Protein AF-A0A535JPN0-F1 (afdb_monomer)

Sequence (232 aa):
MEAAHLVPLGLGMGADHVVVRASLDNVRRWLPWPIDAPALLDRVFNRGPATSEASVLLEMALAREAIAHALRDVADAGLDVAAMRSAPAILITGRVASLPKAGQSLLVLVDGLEPSAVSTVFREPDEGRAERIGMVVSVTPRRPAKIRIVRASGRSVAPVAPGSFGLIAIGDDVEVAVNGAGIRGHGRSGALGLLIDARGRPLAPPERDGERIPTVARWHAALQAAADRSAT

Foldseek 3Di:
DPDPPDDPLPLPDQLVVLCVVQPPLQLVLLALDDDDSVRLVVCSVPPDPQPDLRSLSSVLSSLLSSLQVSLVSCVVVVHDLLCQLAEQEEEAEDPLLQRPDLLSSVLSCCLRSVRDAWHFYWGDYPPGHIFTAFIEHEFADPAWWKKWKQFPVGIDIDIDGQQDKAFDDDQGWIWIDIPPGGHTDIDGGGGRGYIYHRNDPPRDADSDSVRSSVSSVVSCVRSVNGDDPPPD

Secondary structure (DSSP, 8-state):
--------------HHHHHHHH-HHHHHTT-SS---HHHHHHHHHT---S-SHHHHHHHHHHHHHHHHHHHHHHHHTT--HHHHHT-SEEEE-HHHHTSSSHHHHHHHHHHHT---SEEEEEE--SSS--EEEEEEEE---SS-EEEEEEETTEEEEEEE-TT-EEEE---SEEEEEETTTTEEEEEE--SS-EEEE-S-SS----SSHHHHHHHHHHHHHHTT-S--TT--

Nearest PDB structures (foldseek):
  8qnq-assembly1_B  TM=5.315E-01  e=7.648E+00  Pseudomonas aeruginosa PAO1
  8qnl-assembly1_D  TM=4.139E-01  e=5.082E+00  Pseudomonas aeruginosa PAO1
  3i0z-assembly1_B  TM=3.750E-01  e=8.108E+00  Streptococcus pneumoniae TIGR4
  7zrd-assembly1_B  TM=1.782E-01  e=6.419E+00  Escherichia coli

Structure (mmCIF, N/CA/C/O backbone):
data_AF-A0A535JPN0-F1
#
_entry.id   AF-A0A535JPN0-F1
#
loop_
_atom_site.group_PDB
_a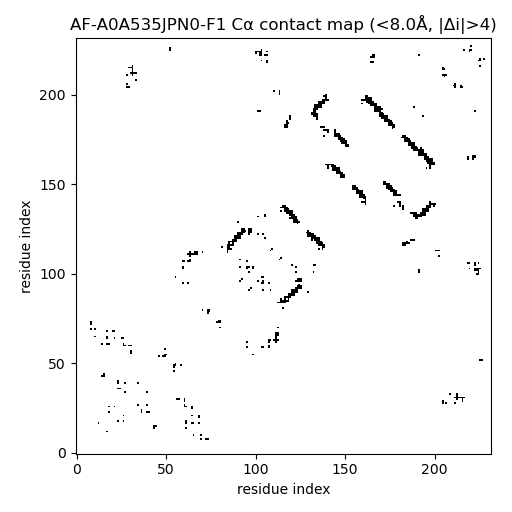tom_site.id
_atom_site.type_symbol
_atom_site.label_atom_id
_atom_site.label_alt_id
_atom_site.label_comp_id
_atom_site.label_asym_id
_atom_site.label_entity_id
_atom_site.label_seq_id
_atom_site.pdbx_PDB_ins_code
_atom_site.Cartn_x
_atom_site.Cartn_y
_atom_site.Cartn_z
_atom_site.occupancy
_atom_site.B_iso_or_equiv
_atom_site.auth_seq_id
_atom_site.auth_comp_id
_atom_site.auth_asym_id
_atom_site.auth_atom_id
_atom_site.pdbx_PDB_model_num
ATOM 1 N N . MET A 1 1 ? 9.773 -15.135 22.718 1.00 34.34 1 MET A N 1
ATOM 2 C CA . MET A 1 1 ? 10.413 -15.014 21.394 1.00 34.34 1 MET A CA 1
ATOM 3 C C . MET A 1 1 ? 9.644 -15.915 20.462 1.00 34.34 1 MET A C 1
ATOM 5 O O . MET A 1 1 ? 9.844 -17.120 20.493 1.00 34.34 1 MET A O 1
ATOM 9 N N . GLU A 1 2 ? 8.681 -15.351 19.749 1.00 34.56 2 GLU A N 1
ATOM 10 C CA . GLU A 1 2 ? 7.990 -16.068 18.682 1.00 34.56 2 GLU A CA 1
ATOM 11 C C . GLU A 1 2 ? 8.969 -16.128 17.507 1.00 34.56 2 GLU A C 1
ATOM 13 O O . GLU A 1 2 ? 9.565 -15.109 17.149 1.00 34.56 2 GLU A O 1
ATOM 18 N N . ALA A 1 3 ? 9.263 -17.334 17.025 1.00 34.41 3 ALA A N 1
ATOM 19 C CA . ALA A 1 3 ? 10.260 -17.542 15.990 1.00 34.41 3 ALA A CA 1
ATOM 20 C C . ALA A 1 3 ? 9.856 -16.751 14.740 1.00 34.41 3 ALA A C 1
ATOM 22 O O . ALA A 1 3 ? 8.762 -16.935 14.211 1.00 34.41 3 ALA A O 1
ATOM 23 N N . ALA A 1 4 ? 10.734 -15.868 14.260 1.00 42.56 4 ALA A N 1
ATOM 24 C CA . ALA A 1 4 ? 10.579 -15.316 12.925 1.00 42.56 4 ALA A CA 1
ATOM 25 C C . ALA A 1 4 ? 10.689 -16.495 11.950 1.00 42.56 4 ALA A C 1
ATOM 27 O O . ALA A 1 4 ? 11.769 -17.061 11.778 1.00 42.56 4 ALA A O 1
ATOM 28 N N . HIS A 1 5 ? 9.568 -16.914 11.363 1.00 38.97 5 HIS A N 1
ATOM 29 C CA . HIS A 1 5 ? 9.576 -17.877 10.271 1.00 38.97 5 HIS A CA 1
ATOM 30 C C . HIS A 1 5 ? 10.278 -17.227 9.074 1.00 38.97 5 HIS A C 1
ATOM 32 O O . HIS A 1 5 ? 9.671 -16.505 8.287 1.00 38.97 5 HIS A O 1
ATOM 38 N N . LEU A 1 6 ? 11.588 -17.445 8.973 1.00 47.34 6 LEU A N 1
ATOM 39 C CA . LEU A 1 6 ? 12.403 -17.022 7.844 1.00 47.34 6 LEU A CA 1
ATOM 40 C C . LEU A 1 6 ? 12.261 -18.074 6.746 1.00 47.34 6 LEU A C 1
ATOM 42 O O . LEU A 1 6 ? 12.986 -19.066 6.731 1.00 47.34 6 LEU A O 1
ATOM 46 N N . VAL A 1 7 ? 11.311 -17.871 5.835 1.00 51.12 7 VAL A N 1
ATOM 47 C CA . VAL A 1 7 ? 11.297 -18.596 4.561 1.00 51.12 7 VAL A CA 1
ATOM 48 C C . VAL A 1 7 ? 12.042 -17.729 3.542 1.00 51.12 7 VAL A C 1
ATOM 50 O O . VAL A 1 7 ? 11.532 -16.672 3.172 1.00 51.12 7 VAL A O 1
ATOM 53 N N . PRO A 1 8 ? 13.261 -18.096 3.109 1.00 47.25 8 PRO A N 1
ATOM 54 C CA . PRO A 1 8 ? 13.969 -17.351 2.076 1.00 47.25 8 PRO A CA 1
ATOM 55 C C . PRO A 1 8 ? 13.289 -17.573 0.718 1.00 47.25 8 PRO A C 1
ATOM 57 O O . PRO A 1 8 ? 13.328 -18.665 0.164 1.00 47.25 8 PRO A O 1
ATOM 60 N N . LEU A 1 9 ? 12.670 -16.520 0.179 1.00 54.41 9 LEU A N 1
ATOM 61 C CA . LEU A 1 9 ? 11.883 -16.560 -1.065 1.00 54.41 9 LEU A CA 1
ATOM 62 C C . LEU A 1 9 ? 12.672 -16.153 -2.322 1.00 54.41 9 LEU A C 1
ATOM 64 O O . LEU A 1 9 ? 12.083 -15.919 -3.370 1.00 54.41 9 LEU A O 1
ATOM 68 N N . GLY A 1 10 ? 14.002 -16.021 -2.231 1.00 47.00 10 GLY A N 1
ATOM 69 C CA . GLY A 1 10 ? 14.833 -15.645 -3.384 1.00 47.00 10 GLY A CA 1
ATOM 70 C C . GLY A 1 10 ? 14.608 -14.209 -3.884 1.00 47.00 10 GLY A C 1
ATOM 71 O O . GLY A 1 10 ? 14.683 -13.942 -5.081 1.00 47.00 10 GLY A O 1
ATOM 72 N N . LEU A 1 11 ? 14.341 -13.261 -2.980 1.00 51.53 11 LEU A N 1
ATOM 73 C CA . LEU A 1 11 ? 14.114 -11.850 -3.317 1.00 51.53 11 LEU A CA 1
ATOM 74 C C . LEU A 1 11 ? 15.437 -11.085 -3.427 1.00 51.53 11 LEU A C 1
ATOM 76 O O . LEU A 1 11 ? 15.788 -10.277 -2.575 1.00 51.53 11 LEU A O 1
ATOM 80 N N . GLY A 1 12 ? 16.183 -11.383 -4.490 1.00 49.50 12 GLY A N 1
ATOM 81 C CA . GLY A 1 12 ? 17.419 -10.688 -4.878 1.00 49.50 12 GLY A CA 1
ATOM 82 C C . GLY A 1 12 ? 17.543 -10.477 -6.390 1.00 49.50 12 GLY A C 1
ATOM 83 O O . GLY A 1 12 ? 18.626 -10.200 -6.895 1.00 49.50 12 GLY A O 1
ATOM 84 N N . MET A 1 13 ? 16.445 -10.659 -7.125 1.00 52.56 13 MET A N 1
ATOM 85 C CA . MET A 1 13 ? 16.431 -10.587 -8.583 1.00 52.56 13 MET A CA 1
ATOM 86 C C . MET A 1 13 ? 16.561 -9.133 -9.064 1.00 52.56 13 MET A C 1
ATOM 88 O O . MET A 1 13 ? 15.958 -8.225 -8.491 1.00 52.56 13 MET A O 1
ATOM 92 N N . GLY A 1 14 ? 17.329 -8.913 -10.136 1.00 56.78 14 GLY A N 1
ATOM 93 C CA . GLY A 1 14 ? 17.404 -7.614 -10.808 1.00 56.78 14 GLY A CA 1
ATOM 94 C C . GLY A 1 14 ? 16.032 -7.169 -11.333 1.00 56.78 14 GLY A C 1
ATOM 95 O O . GLY A 1 14 ? 15.151 -7.989 -11.588 1.00 56.78 14 GLY A O 1
ATOM 96 N N . ALA A 1 15 ? 15.806 -5.861 -11.486 1.00 60.25 15 ALA A N 1
ATOM 97 C CA . ALA A 1 15 ? 14.503 -5.356 -11.932 1.00 60.25 15 ALA A CA 1
ATOM 98 C C . ALA A 1 15 ? 14.130 -5.787 -13.364 1.00 60.25 15 ALA A C 1
ATOM 100 O O . ALA A 1 15 ? 12.956 -5.824 -13.713 1.00 60.25 15 ALA A O 1
ATOM 101 N N . ASP A 1 16 ? 15.116 -6.171 -14.169 1.00 57.78 16 ASP A N 1
ATOM 102 C CA . ASP A 1 16 ? 14.964 -6.860 -15.450 1.00 57.78 16 ASP A CA 1
ATOM 103 C C . ASP A 1 16 ? 14.207 -8.188 -15.290 1.00 57.78 16 ASP A C 1
ATOM 105 O O . ASP A 1 16 ? 13.241 -8.435 -16.007 1.00 57.78 16 ASP A O 1
ATOM 109 N N . HIS A 1 17 ? 14.535 -8.989 -14.277 1.00 63.97 17 HIS A N 1
ATOM 110 C CA . HIS A 1 17 ? 13.801 -10.215 -13.967 1.00 63.97 17 HIS A CA 1
ATOM 111 C C . HIS A 1 17 ? 12.386 -9.938 -13.445 1.00 63.97 17 HIS A C 1
ATOM 113 O O . HIS A 1 17 ? 11.470 -10.712 -13.723 1.00 63.97 17 HIS A O 1
ATOM 119 N N . VAL A 1 18 ? 12.186 -8.833 -12.717 1.00 68.00 18 VAL A N 1
ATOM 120 C CA . VAL A 1 18 ? 10.843 -8.398 -12.298 1.00 68.00 18 VAL A CA 1
ATOM 121 C C . VAL A 1 18 ? 9.998 -8.058 -13.521 1.00 68.00 18 VAL A C 1
ATOM 123 O O . VAL A 1 18 ? 8.877 -8.540 -13.623 1.00 68.00 18 VAL A O 1
ATOM 126 N N . VAL A 1 19 ? 10.531 -7.297 -14.481 1.00 62.12 19 VAL A N 1
ATOM 127 C CA . VAL A 1 19 ? 9.811 -6.944 -15.716 1.00 62.12 19 VAL A CA 1
ATOM 128 C C . VAL A 1 19 ? 9.534 -8.166 -16.589 1.00 62.12 19 VAL A C 1
ATOM 130 O O . VAL A 1 19 ? 8.416 -8.308 -17.083 1.00 62.12 19 VAL A O 1
ATOM 133 N N . VAL A 1 20 ? 10.505 -9.072 -16.742 1.00 67.81 20 VAL A N 1
ATOM 134 C CA . VAL A 1 20 ? 10.325 -10.331 -17.486 1.00 67.81 20 VAL A CA 1
ATOM 135 C C . VAL A 1 20 ? 9.200 -11.174 -16.881 1.00 67.81 20 VAL A C 1
ATOM 137 O O . VAL A 1 20 ? 8.421 -11.773 -17.617 1.00 67.81 20 VAL A O 1
ATOM 140 N N . ARG A 1 21 ? 9.079 -11.197 -15.549 1.00 65.38 21 ARG A N 1
ATOM 141 C CA . ARG A 1 21 ? 8.030 -11.948 -14.848 1.00 65.38 21 ARG A CA 1
ATOM 142 C C . ARG A 1 21 ? 6.678 -11.222 -14.815 1.00 65.38 21 ARG A C 1
ATOM 144 O O . ARG A 1 21 ? 5.651 -11.888 -14.918 1.00 65.38 21 ARG A O 1
ATOM 151 N N . ALA A 1 22 ? 6.660 -9.896 -14.671 1.00 67.56 22 ALA A N 1
ATOM 152 C CA . ALA A 1 22 ? 5.443 -9.107 -14.458 1.00 67.56 22 ALA A CA 1
ATOM 153 C C . ALA A 1 22 ? 4.758 -8.670 -15.749 1.00 67.56 22 ALA A C 1
ATOM 155 O O . ALA A 1 22 ? 3.548 -8.494 -15.738 1.00 67.56 22 ALA A O 1
ATOM 156 N N . SER A 1 23 ? 5.489 -8.541 -16.857 1.00 82.75 23 SER A N 1
ATOM 157 C CA . SER A 1 23 ? 5.132 -7.701 -18.009 1.00 82.75 23 SER A CA 1
ATOM 158 C C . SER A 1 23 ? 5.278 -6.199 -17.729 1.00 82.75 23 SER A C 1
ATOM 160 O O . SER A 1 23 ? 5.105 -5.713 -16.607 1.00 82.75 23 SER A O 1
ATOM 162 N N . LEU A 1 24 ? 5.585 -5.438 -18.784 1.00 87.44 24 LEU A N 1
ATOM 163 C CA . LEU A 1 24 ? 5.726 -3.981 -18.712 1.00 87.44 24 LEU A CA 1
ATOM 164 C C . LEU A 1 24 ? 4.429 -3.285 -18.277 1.00 87.44 24 LEU A C 1
ATOM 166 O O . LEU A 1 24 ? 4.496 -2.284 -17.567 1.00 87.44 24 LEU A O 1
ATOM 170 N N . ASP A 1 25 ? 3.259 -3.820 -18.632 1.00 90.12 25 ASP A N 1
ATOM 171 C CA . ASP A 1 25 ? 1.973 -3.216 -18.269 1.00 90.12 25 ASP A CA 1
ATOM 172 C C . ASP A 1 25 ? 1.687 -3.292 -16.766 1.00 90.12 25 ASP A C 1
ATOM 174 O O . ASP A 1 25 ? 1.161 -2.338 -16.184 1.00 90.12 25 ASP A O 1
ATOM 178 N N . ASN A 1 26 ? 2.106 -4.375 -16.105 1.00 91.94 26 ASN A N 1
ATOM 179 C CA . ASN A 1 26 ? 1.958 -4.506 -14.656 1.00 91.94 26 ASN A CA 1
ATOM 180 C C . ASN A 1 26 ? 2.883 -3.566 -13.877 1.00 91.94 26 ASN A C 1
ATOM 182 O O . ASN A 1 26 ? 2.542 -3.166 -12.769 1.00 91.94 26 ASN A O 1
ATOM 186 N N . VAL A 1 27 ? 4.006 -3.139 -14.456 1.00 93.75 27 VAL A N 1
ATOM 187 C CA . VAL A 1 27 ? 4.822 -2.060 -13.880 1.00 93.75 27 VAL A CA 1
ATOM 188 C C . VAL A 1 27 ? 4.205 -0.696 -14.203 1.00 93.75 27 VAL A C 1
ATOM 190 O O . VAL A 1 27 ? 4.017 0.133 -13.310 1.00 93.75 27 VAL A O 1
ATOM 193 N N . ARG A 1 28 ? 3.820 -0.473 -15.468 1.00 95.25 28 ARG A N 1
ATOM 194 C CA . ARG A 1 28 ? 3.236 0.781 -15.974 1.00 95.25 28 ARG A CA 1
ATOM 195 C C . ARG A 1 28 ? 2.005 1.220 -15.186 1.00 95.25 28 ARG A C 1
ATOM 197 O O . ARG A 1 28 ? 1.812 2.418 -14.974 1.00 95.25 28 ARG A O 1
ATOM 204 N N . ARG A 1 29 ? 1.181 0.275 -14.718 1.00 95.44 29 ARG A N 1
ATOM 205 C CA . ARG A 1 29 ? -0.065 0.584 -13.996 1.00 95.44 29 ARG A CA 1
ATOM 206 C C . ARG A 1 29 ? 0.140 1.377 -12.700 1.00 95.44 29 ARG A C 1
ATOM 208 O O . ARG A 1 29 ? -0.784 2.052 -12.257 1.00 95.44 29 ARG A O 1
ATOM 215 N N . TRP A 1 30 ? 1.332 1.322 -12.109 1.00 96.69 30 TRP A N 1
ATOM 216 C CA . TRP A 1 30 ? 1.666 2.032 -10.870 1.00 96.69 30 TRP A CA 1
ATOM 217 C C . TRP A 1 30 ? 2.271 3.417 -11.096 1.00 96.69 30 TRP A C 1
ATOM 219 O O . TRP A 1 30 ? 2.574 4.108 -10.125 1.00 96.69 30 TRP A O 1
ATOM 229 N N . LEU A 1 31 ? 2.478 3.833 -12.348 1.00 96.38 31 LEU A N 1
ATOM 230 C CA . LEU A 1 31 ? 3.113 5.109 -12.660 1.00 96.38 31 LEU A CA 1
ATOM 231 C C . LEU A 1 31 ? 2.051 6.213 -12.832 1.00 96.38 31 LEU A C 1
ATOM 233 O O . LEU A 1 31 ? 1.152 6.076 -13.670 1.00 96.38 31 LEU A O 1
ATOM 237 N N . PRO A 1 32 ? 2.134 7.326 -12.075 1.00 96.19 32 PRO A N 1
ATOM 238 C CA . PRO A 1 32 ? 1.189 8.442 -12.154 1.00 96.19 32 PRO A CA 1
ATOM 239 C C . PRO A 1 32 ? 1.502 9.417 -13.307 1.00 96.19 32 PRO A C 1
ATOM 241 O O . PRO A 1 32 ? 1.315 10.624 -13.173 1.00 96.19 32 PRO A O 1
ATOM 244 N N . TRP A 1 33 ? 1.998 8.921 -14.439 1.00 95.62 33 TRP A N 1
ATOM 245 C CA . TRP A 1 33 ? 2.211 9.701 -15.662 1.00 95.62 33 TRP A CA 1
ATOM 246 C C . TRP A 1 33 ? 2.113 8.785 -16.891 1.00 95.62 33 TRP A C 1
ATOM 248 O O . TRP A 1 33 ? 2.276 7.567 -16.759 1.00 95.62 33 TRP A O 1
ATOM 258 N N . PRO A 1 34 ? 1.839 9.333 -18.087 1.00 95.25 34 PRO A N 1
ATOM 259 C CA . PRO A 1 34 ? 1.815 8.534 -19.304 1.00 95.25 34 PRO A CA 1
ATOM 260 C C . PRO A 1 34 ? 3.238 8.132 -19.708 1.00 95.25 34 PRO A C 1
ATOM 262 O O . PRO A 1 34 ? 4.139 8.967 -19.775 1.00 95.25 34 PRO A O 1
ATOM 265 N N . ILE A 1 35 ? 3.437 6.850 -19.992 1.00 95.00 35 ILE A N 1
ATOM 266 C CA . ILE A 1 35 ? 4.689 6.308 -20.522 1.00 95.00 35 ILE A CA 1
ATOM 267 C C . ILE A 1 35 ? 4.360 5.121 -21.423 1.00 95.00 35 ILE A C 1
ATOM 269 O O . ILE A 1 35 ? 3.485 4.320 -21.085 1.00 95.00 35 ILE A O 1
ATOM 273 N N . ASP A 1 36 ? 5.018 5.030 -22.573 1.00 94.19 36 ASP A N 1
ATOM 274 C CA . ASP A 1 36 ? 4.880 3.890 -23.475 1.00 94.19 36 ASP A CA 1
ATOM 275 C C . ASP A 1 36 ? 5.829 2.743 -23.082 1.00 94.19 36 ASP A C 1
ATOM 277 O O . ASP A 1 36 ? 6.706 2.884 -22.224 1.00 94.19 36 ASP A O 1
ATOM 281 N N . ALA A 1 37 ? 5.618 1.569 -23.680 1.00 91.38 37 ALA A N 1
ATOM 282 C CA . ALA A 1 37 ? 6.416 0.387 -23.371 1.00 91.38 37 ALA A CA 1
ATOM 283 C C . ALA A 1 37 ? 7.915 0.564 -23.706 1.00 91.38 37 ALA A C 1
ATOM 285 O O . ALA A 1 37 ? 8.729 0.230 -22.842 1.00 91.38 37 ALA A O 1
ATOM 286 N N . PRO A 1 38 ? 8.317 1.113 -24.875 1.00 93.50 38 PRO A N 1
ATOM 287 C CA . PRO A 1 38 ? 9.730 1.347 -25.179 1.00 93.50 38 PRO A CA 1
ATOM 288 C C . PRO A 1 38 ? 10.427 2.284 -24.187 1.00 93.50 38 PRO A C 1
ATOM 290 O O . PRO A 1 38 ? 11.503 1.951 -23.694 1.00 93.50 38 PRO A O 1
ATOM 293 N N . ALA A 1 39 ? 9.814 3.418 -2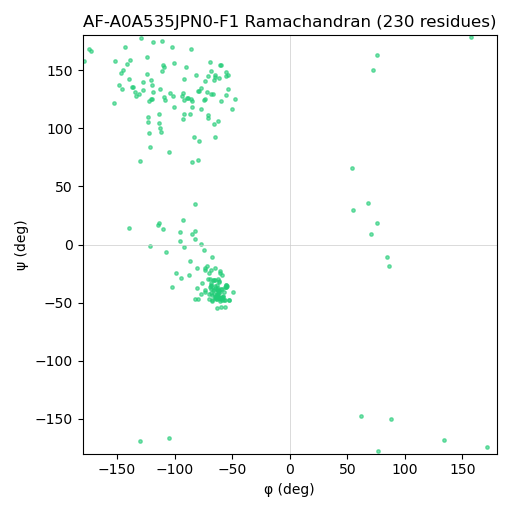3.835 1.00 93.88 39 ALA A N 1
ATOM 294 C CA . ALA A 1 39 ? 10.398 4.366 -22.890 1.00 93.88 39 ALA A CA 1
ATOM 295 C C . ALA A 1 39 ? 10.458 3.796 -21.467 1.00 93.88 39 ALA A C 1
ATOM 297 O O . ALA A 1 39 ? 11.404 4.072 -20.728 1.00 93.88 39 ALA A O 1
ATOM 298 N N . LEU A 1 40 ? 9.466 2.998 -21.059 1.00 94.12 40 LEU A N 1
ATOM 299 C CA . LEU A 1 40 ? 9.513 2.303 -19.774 1.00 94.12 40 LEU A CA 1
ATOM 300 C C . LEU A 1 40 ? 10.657 1.287 -19.740 1.00 94.12 40 LEU A C 1
ATOM 302 O O . LEU A 1 40 ? 11.397 1.236 -18.760 1.00 94.12 40 LEU A O 1
ATOM 306 N N . LEU A 1 41 ? 10.815 0.507 -20.808 1.00 90.50 41 LEU A N 1
ATOM 307 C CA . LEU A 1 41 ? 11.866 -0.495 -20.924 1.00 90.50 41 LEU A CA 1
ATOM 308 C C . LEU A 1 41 ? 13.260 0.146 -20.872 1.00 90.50 41 LEU A C 1
ATOM 310 O O . LEU A 1 41 ? 14.109 -0.305 -20.104 1.00 90.50 41 LEU A O 1
ATOM 314 N N . ASP A 1 42 ? 13.461 1.237 -21.614 1.00 90.94 42 ASP A N 1
ATOM 315 C CA . ASP A 1 42 ? 14.698 2.023 -21.590 1.00 90.94 42 ASP A CA 1
ATOM 316 C C . ASP A 1 42 ? 15.036 2.506 -20.172 1.00 90.94 42 ASP A C 1
ATOM 318 O O . ASP A 1 42 ? 16.137 2.272 -19.673 1.00 90.94 42 ASP A O 1
ATOM 322 N N . ARG A 1 43 ? 14.054 3.074 -19.456 1.00 90.94 43 ARG A N 1
ATOM 323 C CA . ARG A 1 43 ? 14.242 3.508 -18.063 1.00 90.94 43 ARG A CA 1
ATOM 324 C C . ARG A 1 43 ? 14.566 2.364 -17.110 1.00 90.94 43 ARG A C 1
ATOM 326 O O . ARG A 1 43 ? 15.304 2.583 -16.155 1.00 90.94 43 ARG A O 1
ATOM 333 N N . VAL A 1 44 ? 14.008 1.172 -17.320 1.00 88.75 44 VAL A N 1
ATOM 334 C CA . VAL A 1 44 ? 14.302 -0.001 -16.483 1.00 88.75 44 VAL A CA 1
ATOM 335 C C . VAL A 1 44 ? 15.728 -0.497 -16.716 1.00 88.75 44 VAL A C 1
ATOM 337 O O . VAL A 1 44 ? 16.411 -0.825 -15.741 1.00 88.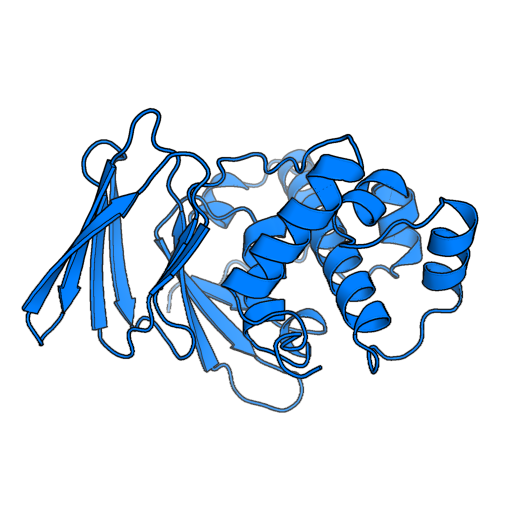75 44 VAL A O 1
ATOM 340 N N . PHE A 1 45 ? 16.186 -0.559 -17.969 1.00 84.06 45 PHE A N 1
ATOM 341 C CA . PHE A 1 45 ? 17.533 -1.034 -18.302 1.00 84.06 45 PHE A CA 1
ATOM 342 C C . PHE A 1 45 ? 18.620 -0.028 -17.933 1.00 84.06 45 PHE A C 1
ATOM 344 O O . PHE A 1 45 ? 19.648 -0.421 -17.389 1.00 84.06 45 PHE A O 1
ATOM 351 N N . ASN A 1 46 ? 18.364 1.261 -18.141 1.00 84.88 46 ASN A N 1
ATOM 352 C CA . ASN A 1 46 ? 19.301 2.342 -17.841 1.00 84.88 46 ASN A CA 1
ATOM 353 C C . ASN A 1 46 ? 19.098 2.933 -16.433 1.00 84.88 46 ASN A C 1
ATOM 355 O O . ASN A 1 46 ? 19.487 4.073 -16.167 1.00 84.88 46 ASN A O 1
ATOM 359 N N . ARG A 1 47 ? 18.466 2.185 -15.516 1.00 85.31 47 ARG A N 1
ATOM 360 C CA . ARG A 1 47 ? 18.175 2.670 -14.160 1.00 85.31 47 ARG A CA 1
ATOM 361 C C . ARG A 1 47 ? 19.460 2.876 -13.352 1.00 85.31 47 ARG A C 1
ATOM 363 O O . ARG A 1 47 ? 20.292 1.979 -13.230 1.00 85.31 47 ARG A O 1
ATOM 370 N N . GLY A 1 48 ? 19.581 4.055 -12.750 1.00 80.75 48 GLY A N 1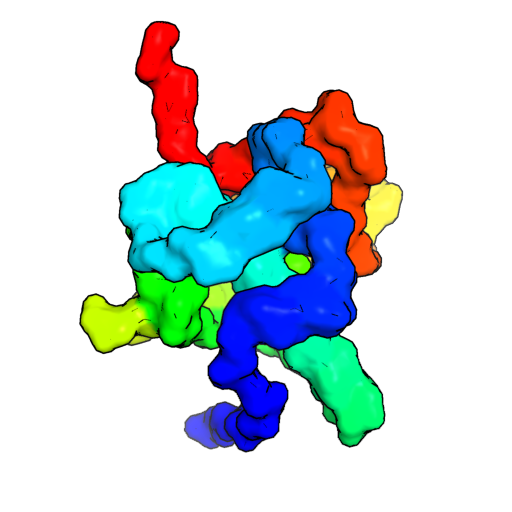
ATOM 371 C CA . GLY A 1 48 ? 20.583 4.372 -11.732 1.00 80.75 48 GLY A CA 1
ATOM 372 C C . GLY A 1 48 ? 19.976 4.413 -10.323 1.00 80.75 48 GLY A C 1
ATOM 373 O O . GLY A 1 48 ? 18.846 3.968 -10.114 1.00 80.75 48 GLY A O 1
ATOM 374 N N . PRO A 1 49 ? 20.700 4.964 -9.334 1.00 80.88 49 PRO A N 1
ATOM 375 C CA . PRO A 1 49 ? 20.148 5.250 -8.013 1.00 80.88 49 PRO A CA 1
ATOM 376 C C . PRO A 1 49 ? 18.891 6.134 -8.080 1.00 80.88 49 PRO A C 1
ATOM 378 O O . PRO A 1 49 ? 18.788 7.037 -8.911 1.00 80.88 49 PRO A O 1
ATOM 381 N N . ALA A 1 50 ? 17.940 5.891 -7.178 1.00 84.06 50 ALA A N 1
ATOM 382 C CA . ALA A 1 50 ? 16.630 6.537 -7.165 1.00 84.06 50 ALA A CA 1
ATOM 383 C C . ALA A 1 50 ? 16.674 7.948 -6.552 1.00 84.06 50 ALA A C 1
ATOM 385 O O . ALA A 1 50 ? 16.231 8.166 -5.426 1.00 84.06 50 ALA A O 1
ATOM 386 N N . THR A 1 51 ? 17.248 8.907 -7.274 1.00 83.56 51 THR A N 1
ATOM 387 C CA . THR A 1 51 ? 17.494 10.273 -6.774 1.00 83.56 51 THR A CA 1
ATOM 388 C C . THR A 1 51 ? 16.439 11.290 -7.208 1.00 83.56 51 THR A C 1
ATOM 390 O O . THR A 1 51 ? 16.232 12.292 -6.530 1.00 83.56 51 THR A O 1
ATOM 393 N N . SER A 1 52 ? 15.739 11.036 -8.316 1.00 91.12 52 SER A N 1
ATOM 394 C CA . SER A 1 52 ? 14.638 11.869 -8.818 1.00 91.12 52 SER A CA 1
ATOM 395 C C . SER A 1 52 ? 13.272 11.283 -8.458 1.00 91.12 52 SER A C 1
ATOM 397 O O . SER A 1 52 ? 13.142 10.064 -8.313 1.00 91.12 52 SER A O 1
ATOM 399 N N . GLU A 1 53 ? 12.225 12.117 -8.407 1.00 91.25 53 GLU A N 1
ATOM 400 C CA . GLU A 1 53 ? 10.847 11.648 -8.177 1.00 91.25 53 GLU A CA 1
ATOM 401 C C . GLU A 1 53 ? 10.463 10.534 -9.165 1.00 91.25 53 GLU A C 1
ATOM 403 O O . GLU A 1 53 ? 10.021 9.468 -8.747 1.00 91.25 53 GLU A O 1
ATOM 408 N N . ALA A 1 54 ? 10.718 10.718 -10.464 1.00 91.88 54 ALA A N 1
ATOM 409 C CA . ALA A 1 54 ? 10.400 9.711 -11.475 1.00 91.88 54 ALA A CA 1
ATOM 410 C C . ALA A 1 54 ? 11.138 8.379 -11.244 1.00 91.88 54 ALA A C 1
ATOM 412 O O . ALA A 1 54 ? 10.533 7.316 -11.382 1.00 91.88 54 ALA A O 1
ATOM 413 N N . SER A 1 55 ? 12.420 8.423 -10.860 1.00 92.88 55 SER A N 1
ATOM 414 C CA . SER A 1 55 ? 13.189 7.208 -10.551 1.00 92.88 55 SER A CA 1
ATOM 415 C C . SER A 1 55 ? 12.705 6.511 -9.278 1.00 92.88 55 SER A C 1
ATOM 417 O O . SER A 1 55 ? 12.609 5.290 -9.259 1.00 92.88 55 SER A O 1
ATOM 419 N N . VAL A 1 56 ? 12.317 7.266 -8.244 1.00 94.50 56 VAL A N 1
ATOM 420 C CA . VAL A 1 56 ? 11.744 6.701 -7.013 1.00 94.50 56 VAL A CA 1
ATOM 421 C C . VAL A 1 56 ? 10.404 6.034 -7.305 1.00 94.50 56 VAL A C 1
ATOM 423 O O . VAL A 1 56 ? 10.171 4.909 -6.879 1.00 94.50 56 VAL A O 1
ATOM 426 N N . LEU A 1 57 ? 9.536 6.685 -8.079 1.00 95.38 57 LEU A N 1
ATOM 427 C CA . LEU A 1 57 ? 8.233 6.134 -8.450 1.00 95.38 57 LEU A CA 1
ATOM 428 C C . LEU A 1 57 ? 8.364 4.871 -9.318 1.00 95.38 57 LEU A C 1
ATOM 430 O O . LEU A 1 57 ? 7.590 3.931 -9.134 1.00 95.38 57 LEU A O 1
ATOM 434 N N . LEU A 1 58 ? 9.368 4.812 -10.200 1.00 94.31 58 LEU A N 1
ATOM 435 C CA . LEU A 1 58 ? 9.697 3.601 -10.956 1.00 94.31 58 LEU A CA 1
ATOM 436 C C . LEU A 1 58 ? 10.163 2.464 -10.037 1.00 94.31 58 LEU A C 1
ATOM 438 O O . LEU A 1 58 ? 9.658 1.350 -10.144 1.00 94.31 58 LEU A O 1
ATOM 442 N N . GLU A 1 59 ? 11.069 2.734 -9.098 1.00 93.44 59 GLU A N 1
ATOM 443 C CA . GLU A 1 59 ? 11.527 1.735 -8.122 1.00 93.44 59 GLU A CA 1
ATOM 444 C C . GLU A 1 59 ? 10.384 1.228 -7.245 1.00 93.44 59 GLU A C 1
ATOM 446 O O . GLU A 1 59 ? 10.264 0.029 -7.006 1.00 93.44 59 GLU A O 1
ATOM 451 N N . MET A 1 60 ? 9.485 2.117 -6.821 1.00 96.31 60 MET A N 1
ATOM 452 C CA . MET A 1 60 ? 8.283 1.726 -6.095 1.00 96.31 60 MET A CA 1
ATOM 453 C C . MET A 1 60 ? 7.365 0.833 -6.946 1.00 96.31 60 MET A C 1
ATOM 455 O O . MET A 1 60 ? 6.752 -0.090 -6.413 1.00 96.31 60 MET A O 1
ATOM 459 N N . ALA A 1 61 ? 7.212 1.102 -8.246 1.00 95.69 61 ALA A N 1
ATOM 460 C CA . ALA A 1 61 ? 6.411 0.268 -9.147 1.00 95.69 61 ALA A CA 1
ATOM 461 C C . ALA A 1 61 ? 7.017 -1.137 -9.299 1.00 95.69 61 ALA A C 1
ATOM 463 O O . ALA A 1 61 ? 6.314 -2.135 -9.156 1.00 95.69 61 ALA A O 1
ATOM 464 N N . LEU A 1 62 ? 8.332 -1.210 -9.504 1.00 93.44 62 LEU A N 1
ATOM 465 C CA . LEU A 1 62 ? 9.075 -2.467 -9.597 1.00 93.44 62 LEU A CA 1
ATOM 466 C C . LEU A 1 62 ? 9.009 -3.262 -8.287 1.00 93.44 62 LEU A C 1
ATOM 468 O O . LEU A 1 62 ? 8.780 -4.467 -8.309 1.00 93.44 62 LEU A O 1
ATOM 472 N N . ALA A 1 63 ? 9.147 -2.597 -7.139 1.00 93.69 63 ALA A N 1
ATOM 473 C CA . ALA A 1 63 ? 9.076 -3.247 -5.835 1.00 93.69 63 ALA A CA 1
ATOM 474 C C . ALA A 1 63 ? 7.700 -3.873 -5.559 1.00 93.69 63 ALA A C 1
ATOM 476 O O . ALA A 1 63 ? 7.633 -4.975 -5.018 1.00 93.69 63 ALA A O 1
ATOM 477 N N . ARG A 1 64 ? 6.603 -3.221 -5.970 1.00 94.81 64 ARG A N 1
ATOM 478 C CA . ARG A 1 64 ? 5.250 -3.799 -5.863 1.00 94.81 64 ARG A CA 1
ATOM 479 C C . ARG A 1 64 ? 5.124 -5.090 -6.655 1.00 94.81 64 ARG A C 1
ATOM 481 O O . ARG A 1 64 ? 4.638 -6.081 -6.117 1.00 94.81 64 ARG A O 1
ATOM 488 N N . GLU A 1 65 ? 5.605 -5.097 -7.898 1.00 93.06 65 GLU A N 1
ATOM 489 C CA . GLU A 1 65 ? 5.575 -6.302 -8.727 1.00 93.06 65 GLU A CA 1
ATOM 490 C C . GLU A 1 65 ? 6.487 -7.397 -8.180 1.00 93.06 65 GLU A C 1
ATOM 492 O O . GLU A 1 65 ? 6.089 -8.559 -8.153 1.00 93.06 65 GLU A O 1
ATOM 497 N N . ALA A 1 66 ? 7.666 -7.044 -7.664 1.00 90.12 66 ALA A N 1
ATOM 498 C CA . ALA A 1 66 ? 8.560 -8.000 -7.022 1.00 90.12 66 ALA A CA 1
ATOM 499 C C . ALA A 1 66 ? 7.894 -8.687 -5.817 1.00 90.12 66 ALA A C 1
ATOM 501 O O . ALA A 1 66 ? 7.933 -9.913 -5.724 1.00 90.12 66 ALA A O 1
ATOM 502 N N . ILE A 1 67 ? 7.229 -7.927 -4.935 1.00 91.75 67 ILE A N 1
ATOM 503 C CA . ILE A 1 67 ? 6.483 -8.485 -3.793 1.00 91.75 67 ILE A CA 1
ATOM 504 C C . ILE A 1 67 ? 5.319 -9.355 -4.286 1.00 91.75 67 ILE A C 1
ATOM 506 O O . ILE A 1 67 ? 5.144 -10.474 -3.809 1.00 91.75 67 ILE A O 1
ATOM 510 N N . ALA A 1 68 ? 4.548 -8.885 -5.269 1.00 90.94 68 ALA A N 1
ATOM 511 C CA . ALA A 1 68 ? 3.426 -9.645 -5.813 1.00 90.94 68 ALA A CA 1
ATOM 512 C C . ALA A 1 68 ? 3.876 -10.972 -6.454 1.00 90.94 68 ALA A C 1
ATOM 514 O O . ALA A 1 68 ? 3.191 -11.984 -6.313 1.00 90.94 68 ALA A O 1
ATOM 515 N N . HIS A 1 69 ? 5.029 -10.993 -7.130 1.00 88.81 69 HIS A N 1
ATOM 516 C CA . HIS A 1 69 ? 5.636 -12.222 -7.645 1.00 88.81 69 HIS A CA 1
ATOM 517 C C . HIS A 1 69 ? 6.120 -13.138 -6.534 1.00 88.81 69 HIS A C 1
ATOM 519 O O . HIS A 1 69 ? 5.842 -14.328 -6.598 1.00 88.81 69 HIS A O 1
ATOM 525 N N . ALA A 1 70 ? 6.765 -12.592 -5.504 1.00 87.38 70 ALA A N 1
ATOM 526 C CA . ALA A 1 70 ? 7.176 -13.363 -4.338 1.00 87.38 70 ALA A CA 1
ATOM 527 C C . ALA A 1 70 ? 5.999 -14.136 -3.740 1.00 87.38 70 ALA A C 1
ATOM 529 O O . ALA A 1 70 ? 6.101 -15.328 -3.487 1.00 87.38 70 ALA A O 1
ATOM 530 N N . LEU A 1 71 ? 4.859 -13.465 -3.554 1.00 89.31 71 LEU A N 1
ATOM 531 C CA . LEU A 1 71 ? 3.659 -14.089 -3.000 1.00 89.31 71 LEU A CA 1
ATOM 532 C C . LEU A 1 71 ? 3.050 -15.147 -3.926 1.00 89.31 71 LEU A C 1
ATOM 534 O O . LEU A 1 71 ? 2.459 -16.101 -3.428 1.00 89.31 71 LEU A O 1
ATOM 538 N N . ARG A 1 72 ? 3.186 -15.000 -5.250 1.00 89.38 72 ARG A N 1
ATOM 539 C CA . ARG A 1 72 ? 2.795 -16.050 -6.204 1.00 89.38 72 ARG A CA 1
ATOM 540 C C . ARG A 1 72 ? 3.707 -17.268 -6.073 1.00 89.38 72 ARG A C 1
ATOM 542 O O . ARG A 1 72 ? 3.195 -18.361 -5.882 1.00 89.38 72 ARG A O 1
ATOM 549 N N . ASP A 1 73 ? 5.022 -17.061 -6.040 1.00 86.31 73 ASP A N 1
ATOM 550 C CA . ASP A 1 73 ? 6.005 -18.136 -5.853 1.00 86.31 73 ASP A CA 1
ATOM 551 C C . ASP A 1 73 ? 5.782 -18.866 -4.502 1.00 86.31 73 ASP A C 1
ATOM 553 O O . ASP A 1 73 ? 5.862 -20.091 -4.429 1.00 86.31 73 ASP A O 1
ATOM 557 N N . VAL A 1 74 ? 5.429 -18.133 -3.434 1.00 86.94 74 VAL A N 1
ATOM 558 C CA . VAL A 1 74 ? 5.015 -18.687 -2.123 1.00 86.94 74 VAL A CA 1
ATOM 559 C C . VAL A 1 74 ? 3.771 -19.563 -2.256 1.00 86.94 74 VAL A C 1
ATOM 561 O O . VAL A 1 74 ? 3.742 -20.671 -1.719 1.00 86.94 74 VAL A O 1
ATOM 564 N N . ALA A 1 75 ? 2.739 -19.066 -2.943 1.00 89.75 75 ALA A N 1
ATOM 565 C CA . ALA A 1 75 ? 1.491 -19.795 -3.136 1.00 89.75 75 ALA A CA 1
ATOM 566 C C . ALA A 1 75 ? 1.716 -21.085 -3.939 1.00 89.75 75 ALA A C 1
ATOM 568 O O . ALA A 1 75 ? 1.221 -22.140 -3.546 1.00 89.75 75 ALA A O 1
ATOM 569 N N . ASP A 1 76 ? 2.512 -21.014 -5.008 1.00 88.94 76 ASP A N 1
ATOM 570 C CA . ASP A 1 76 ? 2.860 -22.155 -5.861 1.00 88.94 76 ASP A CA 1
ATOM 571 C C . ASP A 1 76 ? 3.687 -23.206 -5.102 1.00 88.94 76 ASP A C 1
ATOM 573 O O . ASP A 1 76 ? 3.557 -24.406 -5.347 1.00 88.94 76 ASP A O 1
ATOM 577 N N . ALA A 1 77 ? 4.487 -22.776 -4.121 1.00 88.75 77 ALA A N 1
ATOM 578 C CA . ALA A 1 77 ? 5.201 -23.655 -3.195 1.00 88.75 77 ALA A CA 1
ATOM 579 C C . ALA A 1 77 ? 4.309 -24.252 -2.083 1.00 88.75 77 ALA A C 1
ATOM 581 O O . ALA A 1 77 ? 4.806 -24.991 -1.232 1.00 88.75 77 ALA A O 1
ATOM 582 N N . GLY A 1 78 ? 3.007 -23.941 -2.059 1.00 90.44 78 GLY A N 1
ATOM 583 C CA . GLY A 1 78 ? 2.054 -24.452 -1.069 1.00 90.44 78 GLY A CA 1
ATOM 584 C C . GLY A 1 78 ? 2.163 -23.803 0.314 1.00 90.44 78 GLY A C 1
ATOM 585 O O . GLY A 1 78 ? 1.697 -24.376 1.299 1.00 90.44 78 GLY A O 1
ATOM 586 N N . LEU A 1 79 ? 2.789 -22.629 0.412 1.00 91.06 79 LEU A N 1
ATOM 587 C CA . LEU A 1 79 ? 2.953 -21.890 1.663 1.00 91.06 79 LEU A CA 1
ATOM 588 C C . LEU A 1 79 ? 1.783 -20.920 1.906 1.00 91.06 79 LEU A C 1
ATOM 590 O O . LEU A 1 79 ? 1.148 -20.418 0.978 1.00 91.06 79 LEU A O 1
ATOM 594 N N . ASP A 1 80 ? 1.509 -20.626 3.180 1.00 92.06 80 ASP A N 1
ATOM 595 C CA . ASP A 1 80 ? 0.328 -19.860 3.590 1.00 92.06 80 ASP A CA 1
ATOM 596 C C . ASP A 1 80 ? 0.488 -18.339 3.385 1.00 92.06 80 ASP A C 1
ATOM 598 O O . ASP A 1 80 ? 0.890 -17.584 4.276 1.00 92.06 80 ASP A O 1
ATOM 602 N N . VAL A 1 81 ? 0.122 -17.871 2.190 1.00 93.06 81 VAL A N 1
ATOM 603 C CA . VAL A 1 81 ? 0.041 -16.439 1.856 1.00 93.06 81 VAL A CA 1
ATOM 604 C C . VAL A 1 81 ? -0.986 -15.701 2.723 1.00 93.06 81 VAL A C 1
ATOM 606 O O . VAL A 1 81 ? -0.805 -14.516 3.012 1.00 93.06 81 VAL A O 1
ATOM 609 N N . ALA A 1 82 ? -2.062 -16.364 3.159 1.00 94.12 82 ALA A N 1
ATOM 610 C CA . ALA A 1 82 ? -3.076 -15.728 3.994 1.00 94.12 82 ALA A CA 1
ATOM 611 C C . ALA A 1 82 ? -2.511 -15.413 5.387 1.00 94.12 82 ALA A C 1
ATOM 613 O O . ALA A 1 82 ? -2.692 -14.295 5.875 1.00 94.12 82 ALA A O 1
ATOM 614 N N . ALA A 1 83 ? -1.734 -16.330 5.973 1.00 92.88 83 ALA A N 1
ATOM 615 C CA . ALA A 1 83 ? -0.983 -16.073 7.198 1.00 92.88 83 ALA A CA 1
ATOM 616 C C . ALA A 1 83 ? -0.045 -14.869 7.034 1.00 92.88 83 ALA A C 1
ATOM 618 O O . ALA A 1 83 ? -0.104 -13.947 7.849 1.00 92.88 83 ALA A O 1
ATOM 619 N N . MET A 1 84 ? 0.729 -14.800 5.942 1.00 93.31 84 MET A N 1
ATOM 620 C CA . MET A 1 84 ? 1.622 -13.661 5.664 1.00 93.31 84 MET A CA 1
ATOM 621 C C . MET A 1 84 ? 0.863 -12.330 5.571 1.00 93.31 84 MET A C 1
ATOM 623 O O . MET A 1 84 ? 1.266 -11.334 6.171 1.00 93.31 84 MET A O 1
ATOM 627 N N . ARG A 1 85 ? -0.273 -12.306 4.865 1.00 95.62 85 ARG A N 1
ATOM 628 C CA . ARG A 1 85 ? -1.129 -11.113 4.736 1.00 95.62 85 ARG A CA 1
ATOM 629 C C . ARG A 1 85 ? -1.827 -10.725 6.033 1.00 95.62 85 ARG A C 1
ATOM 631 O O . ARG A 1 85 ? -2.276 -9.588 6.155 1.00 95.62 85 ARG A O 1
ATOM 638 N N . SER A 1 86 ? -1.986 -11.651 6.971 1.00 95.19 86 SER A N 1
ATOM 639 C CA . SER A 1 86 ? -2.638 -11.409 8.263 1.00 95.19 86 SER A CA 1
ATOM 640 C C . SER A 1 86 ? -1.650 -11.086 9.391 1.00 95.19 86 SER A C 1
ATOM 642 O O . SER A 1 86 ? -2.068 -10.889 10.532 1.00 95.19 86 SER A O 1
ATOM 644 N N . ALA A 1 87 ? -0.352 -10.996 9.078 1.00 95.00 87 ALA A N 1
ATOM 645 C CA . ALA A 1 87 ? 0.702 -10.775 10.057 1.00 95.00 87 ALA A CA 1
ATOM 646 C C . ALA A 1 87 ? 0.447 -9.509 10.909 1.00 95.00 87 ALA A C 1
ATOM 648 O O . ALA A 1 87 ? 0.246 -8.419 10.359 1.00 95.00 87 ALA A O 1
ATOM 649 N N . PRO A 1 88 ? 0.495 -9.607 12.252 1.00 95.06 88 PRO A N 1
ATOM 650 C CA . PRO A 1 88 ? 0.230 -8.475 13.146 1.00 95.06 88 PRO A CA 1
ATOM 651 C C . PRO A 1 88 ? 1.374 -7.451 13.162 1.00 95.06 88 PRO A C 1
ATOM 653 O O . PRO A 1 88 ? 1.177 -6.293 13.540 1.00 95.06 88 PRO A O 1
ATOM 656 N N . ALA A 1 89 ? 2.569 -7.864 12.744 1.00 95.25 89 ALA A N 1
ATOM 657 C CA . ALA A 1 89 ? 3.748 -7.026 12.612 1.00 95.25 89 ALA A CA 1
ATOM 658 C C . ALA A 1 89 ? 4.464 -7.349 11.299 1.00 95.25 89 ALA A C 1
ATOM 660 O O . ALA A 1 89 ? 4.647 -8.516 10.957 1.00 95.25 89 ALA A O 1
ATOM 661 N N . ILE A 1 90 ? 4.870 -6.309 10.578 1.00 96.69 90 ILE A N 1
ATOM 662 C CA . ILE A 1 90 ? 5.564 -6.411 9.296 1.00 96.69 90 ILE A CA 1
ATOM 663 C C . ILE A 1 90 ? 6.792 -5.507 9.349 1.00 96.69 90 ILE A C 1
ATOM 665 O O . ILE A 1 90 ? 6.674 -4.335 9.701 1.00 96.69 90 ILE A O 1
ATOM 669 N N . LEU A 1 91 ? 7.958 -6.038 8.988 1.00 96.12 91 LEU A N 1
ATOM 670 C CA . LEU A 1 91 ? 9.205 -5.285 8.881 1.00 96.12 91 LEU A CA 1
ATOM 671 C C . LEU A 1 91 ? 9.580 -5.117 7.406 1.00 96.12 91 LEU A C 1
ATOM 673 O O . LEU A 1 91 ? 9.700 -6.098 6.677 1.00 96.12 91 LEU A O 1
ATOM 677 N N . ILE A 1 92 ? 9.770 -3.872 6.979 1.00 96.00 92 ILE A N 1
ATOM 678 C CA . ILE A 1 92 ? 10.296 -3.514 5.663 1.00 96.00 92 ILE A CA 1
ATOM 679 C C . ILE A 1 92 ? 11.811 -3.334 5.789 1.00 96.00 92 ILE A C 1
ATOM 681 O O . ILE A 1 92 ? 12.256 -2.539 6.616 1.00 96.00 92 ILE A O 1
ATOM 685 N N . THR A 1 93 ? 12.582 -4.012 4.939 1.00 92.12 93 THR A N 1
ATOM 686 C CA . THR A 1 93 ? 14.052 -3.914 4.865 1.00 92.12 93 THR A CA 1
ATOM 687 C C . THR A 1 93 ? 14.532 -3.661 3.427 1.00 92.12 93 THR A C 1
ATOM 689 O O . THR A 1 93 ? 13.728 -3.588 2.486 1.00 92.12 93 THR A O 1
ATOM 692 N N . GLY A 1 94 ? 15.848 -3.500 3.247 1.00 88.25 94 GLY A N 1
ATOM 693 C CA . GLY A 1 94 ? 16.503 -3.362 1.943 1.00 88.25 94 GLY A CA 1
ATOM 694 C C . GLY A 1 94 ? 16.046 -2.128 1.162 1.00 88.25 94 GLY A C 1
ATOM 695 O O . GLY A 1 94 ? 15.667 -1.112 1.740 1.00 88.25 94 GLY A O 1
ATOM 696 N N . ARG A 1 95 ? 16.017 -2.211 -0.178 1.00 87.38 95 ARG A N 1
ATOM 697 C CA . ARG A 1 95 ? 15.728 -1.049 -1.051 1.00 87.38 95 ARG A CA 1
ATOM 698 C C . ARG A 1 95 ? 14.407 -0.345 -0.738 1.00 87.38 95 ARG A C 1
ATOM 700 O O . ARG A 1 95 ? 14.342 0.875 -0.832 1.00 87.38 95 ARG A O 1
ATOM 707 N N . VAL A 1 96 ? 13.362 -1.091 -0.367 1.00 92.69 96 VAL A N 1
ATOM 708 C CA . VAL A 1 96 ? 12.059 -0.499 -0.019 1.00 92.69 96 VAL A CA 1
ATOM 709 C C . VAL A 1 96 ? 12.158 0.282 1.289 1.00 92.69 96 VAL A C 1
ATOM 711 O O . VAL A 1 96 ? 11.553 1.348 1.411 1.00 92.69 96 VAL A O 1
ATOM 714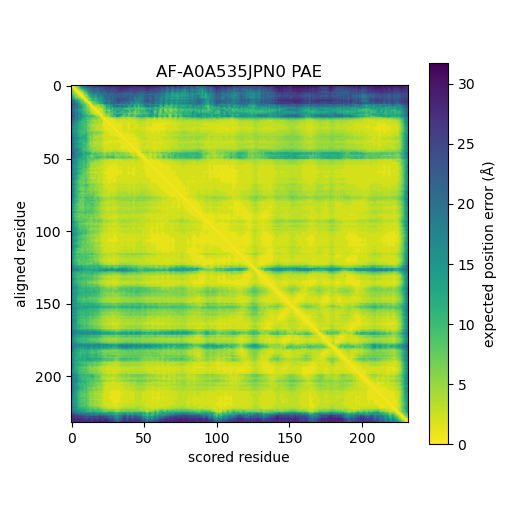 N N . ALA A 1 97 ? 12.946 -0.196 2.254 1.00 94.00 97 ALA A N 1
ATOM 715 C CA . ALA A 1 97 ? 13.232 0.557 3.467 1.00 94.00 97 ALA A CA 1
ATOM 716 C C . ALA A 1 97 ? 14.141 1.761 3.200 1.00 94.00 97 ALA A C 1
ATOM 718 O O . ALA A 1 97 ? 13.972 2.788 3.843 1.00 94.00 97 ALA A O 1
ATOM 719 N N . SER A 1 98 ? 15.023 1.705 2.208 1.00 91.25 98 SER A N 1
ATOM 720 C CA . SER A 1 98 ? 15.913 2.819 1.850 1.00 91.25 98 SER A CA 1
ATOM 721 C C . SER A 1 98 ? 15.253 3.890 0.958 1.00 91.25 98 SER A C 1
ATOM 723 O O . SER A 1 98 ? 15.913 4.848 0.561 1.00 91.25 98 SER A O 1
ATOM 725 N N . LEU A 1 99 ? 13.946 3.789 0.663 1.00 92.06 99 LEU A N 1
ATOM 726 C CA . LEU A 1 99 ? 13.208 4.836 -0.064 1.00 92.06 99 LEU A CA 1
ATOM 727 C C . LEU A 1 99 ? 13.212 6.173 0.710 1.00 92.06 99 LEU A C 1
ATOM 729 O O . LEU A 1 99 ? 13.088 6.156 1.934 1.00 92.06 99 LEU A O 1
ATOM 733 N N . PRO A 1 100 ? 13.290 7.339 0.038 1.00 92.38 100 PRO A N 1
ATOM 734 C CA . PRO A 1 100 ? 13.462 8.633 0.710 1.00 92.38 100 PRO A CA 1
ATOM 735 C C . PRO A 1 100 ? 12.417 8.978 1.780 1.00 92.38 100 PRO A C 1
ATOM 737 O O . PRO A 1 100 ? 12.745 9.619 2.777 1.00 92.38 100 PRO A O 1
ATOM 740 N N . LYS A 1 101 ? 11.155 8.575 1.593 1.00 93.12 101 LYS A N 1
ATOM 741 C CA . LYS A 1 101 ? 10.059 8.866 2.529 1.00 93.12 101 LYS A CA 1
ATOM 742 C C . LYS A 1 101 ? 9.452 7.579 3.079 1.00 93.12 101 LYS A C 1
ATOM 744 O O . LYS A 1 101 ? 9.100 6.689 2.312 1.00 93.12 101 LYS A O 1
ATOM 749 N N . ALA A 1 102 ? 9.176 7.534 4.384 1.00 94.69 102 ALA A N 1
ATOM 750 C CA . ALA A 1 102 ? 8.488 6.397 5.010 1.00 94.69 102 ALA A CA 1
ATOM 751 C C . ALA A 1 102 ? 7.130 6.082 4.350 1.00 94.69 102 ALA A C 1
ATOM 753 O O . ALA A 1 102 ? 6.756 4.919 4.211 1.00 94.69 102 ALA A O 1
ATOM 754 N N . GLY A 1 103 ? 6.413 7.111 3.881 1.00 96.44 103 GLY A N 1
ATOM 755 C CA . GLY A 1 103 ? 5.165 6.954 3.135 1.00 96.44 103 GLY A CA 1
ATOM 756 C C . GLY A 1 103 ? 5.318 6.196 1.812 1.00 96.44 103 GLY A C 1
ATOM 757 O O . GLY A 1 103 ? 4.403 5.485 1.409 1.00 96.44 103 GLY A O 1
ATOM 758 N N . GLN A 1 104 ? 6.484 6.279 1.162 1.00 97.12 104 GLN A N 1
ATOM 759 C CA . GLN A 1 104 ? 6.792 5.503 -0.043 1.00 97.12 104 GLN A CA 1
ATOM 760 C C . GLN A 1 104 ? 6.972 4.023 0.300 1.00 97.12 104 GLN A C 1
ATOM 762 O O . GLN A 1 104 ? 6.365 3.174 -0.349 1.00 97.12 104 GLN A O 1
ATOM 767 N N . SER A 1 105 ? 7.737 3.719 1.354 1.00 97.25 105 SER A N 1
ATOM 768 C CA . SER A 1 105 ? 7.909 2.351 1.856 1.00 97.25 105 SER A CA 1
ATOM 769 C C . SER A 1 105 ? 6.572 1.732 2.259 1.00 97.25 105 SER A C 1
ATOM 771 O O . SER A 1 105 ? 6.255 0.619 1.840 1.00 97.25 105 SER A O 1
ATOM 773 N N . LEU A 1 106 ? 5.757 2.471 3.021 1.00 97.94 106 LEU A N 1
ATOM 774 C CA . LEU A 1 106 ? 4.437 2.013 3.445 1.00 97.94 106 LEU A CA 1
ATOM 775 C C . LEU A 1 106 ? 3.518 1.767 2.244 1.00 97.94 106 LEU A C 1
ATOM 777 O O . LEU A 1 106 ? 2.843 0.743 2.214 1.00 97.94 106 LEU A O 1
ATOM 781 N N . LEU A 1 107 ? 3.518 2.659 1.246 1.00 98.12 107 LEU A N 1
ATOM 782 C CA . LEU A 1 107 ? 2.685 2.508 0.053 1.00 98.12 107 LEU A CA 1
ATOM 783 C C . LEU A 1 107 ? 3.078 1.274 -0.774 1.00 98.12 107 LEU A C 1
ATOM 785 O O . LEU A 1 107 ? 2.209 0.497 -1.162 1.00 98.12 107 LEU A O 1
ATOM 789 N N . VAL A 1 108 ? 4.379 1.059 -1.000 1.00 97.94 108 VAL A N 1
ATOM 790 C CA . VAL A 1 108 ? 4.884 -0.150 -1.674 1.00 97.94 108 VAL A CA 1
ATOM 791 C C . VAL A 1 108 ? 4.453 -1.405 -0.924 1.00 97.94 108 VAL A C 1
ATOM 793 O O . VAL A 1 108 ? 3.972 -2.348 -1.551 1.00 97.94 108 VAL A O 1
ATOM 796 N N . LEU A 1 109 ? 4.581 -1.404 0.407 1.00 97.62 109 LEU A N 1
ATOM 797 C CA . LEU A 1 109 ? 4.178 -2.537 1.229 1.00 97.62 109 LEU A CA 1
ATOM 798 C C . LEU A 1 109 ? 2.686 -2.844 1.069 1.00 97.62 109 LEU A C 1
ATOM 800 O O . LEU A 1 109 ? 2.335 -3.983 0.781 1.00 97.62 109 LEU A O 1
ATOM 804 N N . VAL A 1 110 ? 1.800 -1.864 1.261 1.00 97.94 110 VAL A N 1
ATOM 805 C CA . VAL A 1 110 ? 0.350 -2.135 1.263 1.00 97.94 110 VAL A CA 1
ATOM 806 C C . VAL A 1 110 ? -0.193 -2.506 -0.111 1.00 97.94 110 VAL A C 1
ATOM 808 O O . VAL A 1 110 ? -1.161 -3.268 -0.187 1.00 97.94 110 VAL A O 1
ATOM 811 N N . ASP A 1 111 ? 0.423 -1.990 -1.176 1.00 97.62 111 ASP A N 1
ATOM 812 C CA . ASP A 1 111 ? 0.058 -2.306 -2.555 1.00 97.62 111 ASP A CA 1
ATOM 813 C C . ASP A 1 111 ? 0.589 -3.684 -2.974 1.00 97.62 111 ASP A C 1
ATOM 815 O O . ASP A 1 111 ? -0.133 -4.439 -3.614 1.00 97.62 111 ASP A O 1
ATOM 819 N N . GLY A 1 112 ? 1.832 -4.023 -2.610 1.00 95.31 112 GLY A N 1
ATOM 820 C CA . GLY A 1 112 ? 2.474 -5.277 -3.014 1.00 95.31 112 GLY A CA 1
ATOM 821 C C . GLY A 1 112 ? 2.098 -6.476 -2.142 1.00 95.31 112 GLY A C 1
ATOM 822 O O . GLY A 1 112 ? 1.786 -7.545 -2.662 1.00 95.31 112 GLY A O 1
ATOM 823 N N . LEU A 1 113 ? 2.130 -6.315 -0.813 1.00 95.81 113 LEU A N 1
ATOM 824 C CA . LEU A 1 113 ? 1.835 -7.403 0.129 1.00 95.81 113 LEU A CA 1
ATOM 825 C C . LEU A 1 113 ? 0.330 -7.671 0.227 1.00 95.81 113 LEU A C 1
ATOM 827 O O . LEU A 1 113 ? -0.087 -8.812 0.416 1.00 95.81 113 LEU A O 1
ATOM 831 N N . GLU A 1 114 ? -0.473 -6.613 0.092 1.00 97.00 114 GLU A N 1
ATOM 832 C CA . GLU A 1 114 ? -1.918 -6.620 0.318 1.00 97.00 114 GLU A CA 1
ATOM 833 C C . GLU A 1 114 ? -2.313 -7.155 1.712 1.00 97.00 114 GLU A C 1
ATOM 835 O O . GLU A 1 114 ? -2.949 -8.210 1.810 1.00 97.00 114 GLU A O 1
ATOM 840 N N . PRO A 1 115 ? -1.959 -6.452 2.811 1.00 97.06 115 PRO A N 1
ATOM 841 C CA . PRO A 1 115 ? -2.359 -6.875 4.149 1.00 97.06 115 PRO A CA 1
ATOM 842 C C . PRO A 1 115 ? -3.882 -7.044 4.264 1.00 97.06 115 PRO A C 1
ATOM 844 O O . PRO A 1 115 ? -4.661 -6.350 3.613 1.00 97.06 115 PRO A O 1
ATOM 847 N N . SER A 1 116 ? -4.309 -7.977 5.110 1.00 95.12 116 SER A N 1
ATOM 848 C CA . SER A 1 116 ? -5.718 -8.372 5.290 1.00 95.12 116 SER A CA 1
ATOM 849 C C . SER A 1 116 ? -6.224 -8.190 6.723 1.00 95.12 116 SER A C 1
ATOM 851 O O . SER A 1 116 ? -7.394 -8.436 7.008 1.00 95.12 116 SER A O 1
ATOM 853 N N . ALA A 1 117 ? -5.349 -7.734 7.619 1.00 93.56 117 ALA A N 1
ATOM 854 C CA . ALA A 1 117 ? -5.633 -7.535 9.030 1.00 93.56 117 ALA A CA 1
ATOM 855 C C . ALA A 1 117 ? -5.197 -6.136 9.494 1.00 93.56 117 ALA A C 1
ATOM 857 O O . ALA A 1 117 ? -4.879 -5.248 8.694 1.00 93.56 117 ALA A O 1
ATOM 858 N N . VAL A 1 118 ? -5.213 -5.950 10.814 1.00 96.81 118 VAL A N 1
ATOM 859 C CA . VAL A 1 118 ? -4.545 -4.825 11.461 1.00 96.81 118 VAL A CA 1
ATOM 860 C C . VAL A 1 118 ? -3.081 -5.189 11.679 1.00 96.81 118 VAL A C 1
ATOM 862 O O . VAL A 1 118 ? -2.791 -6.119 12.430 1.00 96.81 118 VAL A O 1
ATOM 865 N N . SER A 1 119 ? -2.176 -4.437 11.060 1.00 97.25 119 SER A N 1
ATOM 866 C CA . SER A 1 119 ? -0.739 -4.715 11.095 1.00 97.25 119 SER A CA 1
ATOM 867 C C . SER A 1 119 ? 0.045 -3.485 11.530 1.00 97.25 119 SER A C 1
ATOM 869 O O . SER A 1 119 ? -0.148 -2.386 11.010 1.00 97.25 119 SER A O 1
ATOM 871 N N . THR A 1 120 ? 0.975 -3.663 12.463 1.00 97.06 120 THR A N 1
ATOM 872 C CA . THR A 1 120 ? 2.018 -2.667 12.726 1.00 97.06 120 THR A CA 1
ATOM 873 C C . THR A 1 120 ? 3.104 -2.791 11.667 1.00 97.06 120 THR A C 1
ATOM 875 O O . THR A 1 120 ? 3.613 -3.886 11.436 1.00 97.06 120 THR A O 1
ATOM 878 N N . VAL A 1 121 ? 3.514 -1.670 11.079 1.00 97.69 121 VAL A N 1
ATOM 879 C CA . VAL A 1 121 ? 4.583 -1.631 10.083 1.00 97.69 121 VAL A CA 1
ATOM 880 C C . VAL A 1 121 ? 5.828 -0.965 10.652 1.00 97.69 121 VAL A C 1
ATOM 882 O O . VAL A 1 121 ? 5.795 0.168 11.146 1.00 97.69 121 VAL A O 1
ATOM 885 N N . PHE A 1 122 ? 6.935 -1.682 10.534 1.00 97.12 122 PHE A N 1
ATOM 886 C CA . PHE A 1 122 ? 8.277 -1.230 10.843 1.00 97.12 122 PHE A CA 1
ATOM 887 C C . PHE A 1 122 ? 9.089 -1.066 9.563 1.00 97.12 122 PHE A C 1
ATOM 889 O O . PHE A 1 122 ? 8.833 -1.725 8.556 1.00 97.12 122 PHE A O 1
ATOM 896 N N . ARG A 1 123 ? 10.090 -0.200 9.616 1.00 96.19 123 ARG A N 1
ATOM 897 C CA . ARG A 1 123 ? 11.034 0.074 8.539 1.00 96.19 123 ARG A CA 1
ATOM 898 C C . ARG A 1 123 ? 12.434 0.081 9.122 1.00 96.19 123 ARG A C 1
ATOM 900 O O . ARG A 1 123 ? 12.680 0.791 10.088 1.00 96.19 123 ARG A O 1
ATOM 907 N N . GLU A 1 124 ? 13.336 -0.681 8.531 1.00 95.44 124 GLU A N 1
ATOM 908 C CA . GLU A 1 124 ? 14.750 -0.694 8.892 1.00 95.44 124 GLU A CA 1
ATOM 909 C C . GLU A 1 124 ? 15.578 -0.341 7.652 1.00 95.44 124 GLU A C 1
ATOM 911 O O . GLU A 1 124 ? 15.780 -1.202 6.791 1.00 95.44 124 GLU A O 1
ATOM 916 N N . PRO A 1 125 ? 15.965 0.939 7.491 1.00 88.06 125 PRO A N 1
ATOM 917 C CA . PRO A 1 125 ? 16.860 1.341 6.411 1.00 88.06 125 PRO A CA 1
ATOM 918 C C . PRO A 1 125 ? 18.271 0.788 6.656 1.00 88.06 125 PRO A C 1
ATOM 920 O O . PRO A 1 125 ? 18.643 0.539 7.802 1.00 88.06 125 PRO A O 1
ATOM 923 N N . ASP A 1 126 ? 19.060 0.647 5.585 1.00 82.12 126 ASP A N 1
ATOM 924 C CA . ASP A 1 126 ? 20.418 0.071 5.649 1.00 82.12 126 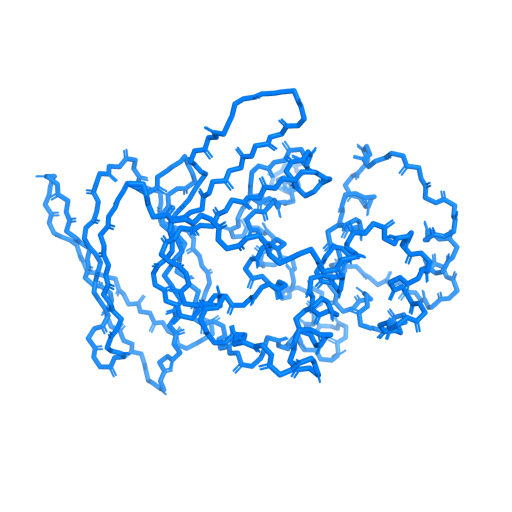ASP A CA 1
ATOM 925 C C . ASP A 1 126 ? 21.320 0.813 6.656 1.00 82.12 126 ASP A C 1
ATOM 927 O O . ASP A 1 126 ? 22.110 0.207 7.380 1.00 82.12 126 ASP A O 1
ATOM 931 N N . GLU A 1 127 ? 21.149 2.133 6.741 1.00 76.19 127 GLU A N 1
ATOM 932 C CA . GLU A 1 127 ? 21.773 2.998 7.738 1.00 76.19 127 GLU A CA 1
ATOM 933 C C . GLU A 1 127 ? 20.731 3.408 8.788 1.00 76.19 127 GLU A C 1
ATOM 935 O O . GLU A 1 127 ? 20.151 4.494 8.741 1.00 76.19 127 GLU A O 1
ATOM 940 N N . GLY A 1 128 ? 20.435 2.526 9.742 1.00 79.75 128 GLY A N 1
ATOM 941 C CA . GLY A 1 128 ? 19.504 2.859 10.815 1.00 79.75 128 GLY A CA 1
ATOM 942 C C . GLY A 1 128 ? 19.116 1.690 11.703 1.00 79.75 128 GLY A C 1
ATOM 943 O O . GLY A 1 128 ? 19.658 0.594 11.620 1.00 79.75 128 GLY A O 1
ATOM 944 N N . ARG A 1 129 ? 18.171 1.958 12.604 1.00 88.31 129 ARG A N 1
ATOM 945 C CA . ARG A 1 129 ? 17.494 0.933 13.404 1.00 88.31 129 ARG A CA 1
ATOM 946 C C . ARG A 1 129 ? 16.062 0.804 12.917 1.00 88.31 129 ARG A C 1
ATOM 948 O O . ARG A 1 129 ? 15.490 1.793 12.460 1.00 88.31 129 ARG A O 1
ATOM 955 N N . ALA A 1 130 ? 15.474 -0.374 13.099 1.00 92.69 130 ALA A N 1
ATOM 956 C CA . ALA A 1 130 ? 14.048 -0.571 12.892 1.00 92.69 130 ALA A CA 1
ATOM 957 C C . ALA A 1 130 ? 13.212 0.495 13.632 1.00 92.69 130 ALA A C 1
ATOM 959 O O . ALA A 1 130 ? 13.206 0.579 14.863 1.00 92.69 130 ALA A O 1
ATOM 960 N N . GLU A 1 131 ? 12.480 1.295 12.865 1.00 93.38 131 GLU A N 1
ATOM 961 C CA . GLU A 1 131 ? 11.537 2.298 13.345 1.00 93.38 131 GLU A CA 1
ATOM 962 C C . GLU A 1 131 ? 10.104 1.889 13.012 1.00 93.38 131 GLU A C 1
ATOM 964 O O . GLU A 1 131 ? 9.832 1.230 12.010 1.00 93.38 131 GLU A O 1
ATOM 969 N N . ARG A 1 132 ? 9.150 2.291 13.850 1.00 95.31 132 ARG A N 1
A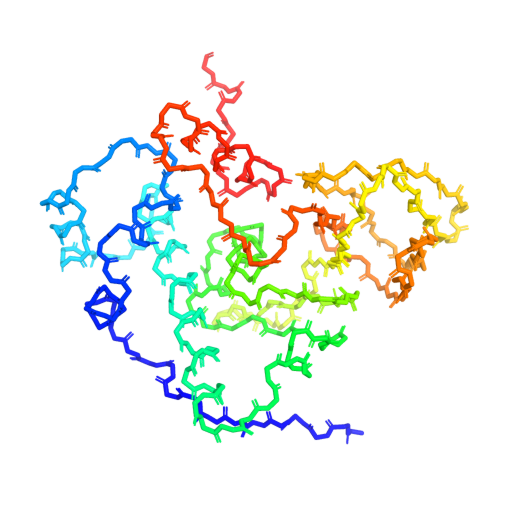TOM 970 C CA . ARG A 1 132 ? 7.729 2.070 13.579 1.00 95.31 132 ARG A CA 1
ATOM 971 C C . ARG A 1 132 ? 7.180 3.213 12.738 1.00 95.31 132 ARG A C 1
ATOM 973 O O . ARG A 1 132 ? 7.011 4.323 13.244 1.00 95.31 132 ARG A O 1
ATOM 980 N N . ILE A 1 133 ? 6.817 2.923 11.496 1.00 95.94 133 ILE A N 1
ATOM 981 C CA . ILE A 1 133 ? 6.378 3.962 10.562 1.00 95.94 133 ILE A CA 1
ATOM 982 C C . ILE A 1 133 ? 4.866 4.150 10.531 1.00 95.94 133 ILE A C 1
ATOM 984 O O . ILE A 1 133 ? 4.421 5.261 10.276 1.00 95.94 133 ILE A O 1
ATOM 988 N N . GLY A 1 134 ? 4.070 3.116 10.809 1.00 96.31 134 GLY A N 1
ATOM 989 C CA . GLY A 1 134 ? 2.619 3.207 10.662 1.00 96.31 134 GLY A CA 1
ATOM 990 C C . GLY A 1 134 ? 1.869 1.994 11.200 1.00 96.31 134 GLY A C 1
ATOM 991 O O . GLY A 1 134 ? 2.451 0.932 11.429 1.00 96.31 134 GLY A O 1
ATOM 992 N N . MET A 1 135 ? 0.556 2.137 11.344 1.00 97.38 135 MET A N 1
ATOM 993 C CA . MET A 1 135 ? -0.368 1.034 11.602 1.00 97.38 135 MET A CA 1
ATOM 994 C C . MET A 1 135 ? -1.381 0.956 10.464 1.00 97.38 135 MET A C 1
ATOM 996 O O . MET A 1 135 ? -2.036 1.946 10.154 1.00 97.38 135 MET A O 1
ATOM 1000 N N . VAL A 1 136 ? -1.505 -0.207 9.832 1.00 97.75 136 VAL A N 1
ATOM 1001 C CA . VAL A 1 136 ? -2.387 -0.434 8.681 1.00 97.75 136 VAL A CA 1
ATOM 1002 C C . VAL A 1 136 ? -3.643 -1.151 9.144 1.00 97.75 136 VAL A C 1
ATOM 1004 O O . VAL A 1 136 ? -3.559 -2.196 9.780 1.00 97.75 136 VAL A O 1
ATOM 1007 N N . VAL A 1 137 ? -4.805 -0.603 8.807 1.00 97.19 137 VAL A N 1
ATOM 1008 C CA . VAL A 1 137 ? -6.122 -1.207 9.018 1.00 97.19 137 VAL A CA 1
ATOM 1009 C C . VAL A 1 137 ? -6.697 -1.550 7.658 1.00 97.19 137 VAL A C 1
ATOM 1011 O O . VAL A 1 137 ? -7.270 -0.695 6.979 1.00 97.19 137 VAL A O 1
ATOM 1014 N N . SER A 1 138 ? -6.534 -2.809 7.269 1.00 96.75 138 SER A N 1
ATOM 1015 C CA . SER A 1 138 ? -7.052 -3.309 6.000 1.00 96.75 138 SER A CA 1
ATOM 1016 C C . SER A 1 138 ? -8.478 -3.799 6.188 1.00 96.75 138 SER A C 1
ATOM 1018 O O . SER A 1 138 ? -8.764 -4.600 7.078 1.00 96.75 138 SER A O 1
ATOM 1020 N N . VAL A 1 139 ? -9.397 -3.292 5.375 1.00 94.50 139 VAL A N 1
ATOM 1021 C CA . VAL A 1 139 ? -10.817 -3.628 5.474 1.00 94.50 139 VAL A CA 1
ATOM 1022 C C . VAL A 1 139 ? -11.457 -3.627 4.094 1.00 94.50 139 VAL A C 1
ATOM 1024 O O . VAL A 1 139 ? -11.071 -2.873 3.216 1.00 94.50 139 VAL A O 1
ATOM 1027 N N . THR A 1 140 ? -12.449 -4.478 3.847 1.00 91.62 140 THR A N 1
ATOM 1028 C CA . THR A 1 140 ? -13.134 -4.518 2.541 1.00 91.62 140 THR A CA 1
ATOM 1029 C C . THR A 1 140 ? -14.643 -4.468 2.745 1.00 91.62 140 THR A C 1
ATOM 1031 O O . THR A 1 140 ? -15.336 -5.481 2.628 1.00 91.62 140 THR A O 1
ATOM 1034 N N . PRO A 1 141 ? -15.179 -3.303 3.146 1.00 88.25 141 PRO A N 1
ATOM 1035 C CA . PRO A 1 141 ? -16.577 -3.208 3.514 1.00 88.25 141 PRO A CA 1
ATOM 1036 C C . PRO A 1 141 ? -17.453 -3.187 2.249 1.00 88.25 141 PRO A C 1
ATOM 1038 O O . PRO A 1 141 ? -17.177 -2.454 1.305 1.00 88.25 141 PRO A O 1
ATOM 1041 N N . ARG A 1 142 ? -18.543 -3.972 2.222 1.00 88.31 142 ARG A N 1
ATOM 1042 C CA . ARG A 1 142 ? -19.517 -3.970 1.100 1.00 88.31 142 ARG A CA 1
ATOM 1043 C C . ARG A 1 142 ? -20.411 -2.725 1.069 1.00 88.31 142 ARG A C 1
ATOM 1045 O O . ARG A 1 142 ? -21.015 -2.411 0.051 1.00 88.31 142 ARG A O 1
ATOM 1052 N N . ARG A 1 143 ? -20.550 -2.050 2.208 1.00 91.06 143 ARG A N 1
ATOM 1053 C CA . ARG A 1 143 ? -21.318 -0.815 2.422 1.00 91.06 143 ARG A CA 1
ATOM 1054 C C . ARG A 1 143 ? -20.498 0.097 3.330 1.00 91.06 143 ARG A C 1
ATOM 1056 O O . ARG A 1 143 ? -19.657 -0.435 4.049 1.00 91.06 143 ARG A O 1
ATOM 1063 N N . PRO A 1 144 ? -20.736 1.420 3.353 1.00 91.56 144 PRO A N 1
ATOM 1064 C CA . PRO A 1 144 ? -20.050 2.308 4.286 1.00 91.56 144 PRO A CA 1
ATOM 1065 C C . PRO A 1 144 ? -20.061 1.757 5.719 1.00 91.56 144 PRO A C 1
ATOM 1067 O O . PRO A 1 144 ? -21.118 1.423 6.258 1.00 91.56 144 PRO A O 1
ATOM 1070 N N . ALA A 1 145 ? -18.876 1.639 6.313 1.00 92.38 145 ALA A N 1
ATOM 1071 C CA . ALA A 1 145 ? -18.673 1.139 7.668 1.00 92.38 145 ALA A CA 1
ATOM 1072 C C . ALA A 1 145 ? -18.210 2.269 8.595 1.00 92.38 145 ALA A C 1
ATOM 1074 O O . ALA A 1 145 ? -17.967 3.398 8.164 1.00 92.38 145 ALA A O 1
ATOM 1075 N N . LYS A 1 146 ? -18.090 1.971 9.890 1.00 93.88 146 LYS A N 1
ATOM 1076 C CA . LYS A 1 146 ? -17.536 2.894 10.884 1.00 93.88 146 LYS A CA 1
ATOM 1077 C C . LYS A 1 146 ? -16.326 2.251 11.541 1.00 93.88 146 LYS A C 1
ATOM 1079 O O . LYS A 1 146 ? -16.448 1.161 12.101 1.00 93.88 146 LYS A O 1
ATOM 1084 N N . ILE A 1 147 ? -15.191 2.940 11.500 1.00 95.19 147 ILE A N 1
ATOM 1085 C CA . ILE A 1 147 ? -14.033 2.599 12.320 1.00 95.19 147 ILE A CA 1
ATOM 1086 C C . ILE A 1 147 ? -14.152 3.330 13.653 1.00 95.19 147 ILE A C 1
ATOM 1088 O O . ILE A 1 147 ? -14.345 4.544 13.702 1.00 95.19 147 ILE A O 1
ATOM 1092 N N . ARG A 1 148 ? -14.075 2.577 14.744 1.00 96.56 148 ARG A N 1
ATOM 1093 C CA . ARG A 1 148 ? -13.921 3.091 16.101 1.00 96.56 148 ARG A CA 1
ATOM 1094 C C . ARG A 1 148 ? -12.434 3.132 16.416 1.00 96.56 148 ARG A C 1
ATOM 1096 O O . ARG A 1 148 ? -11.764 2.121 16.239 1.00 96.56 148 ARG A O 1
ATOM 1103 N N . ILE A 1 149 ? -11.968 4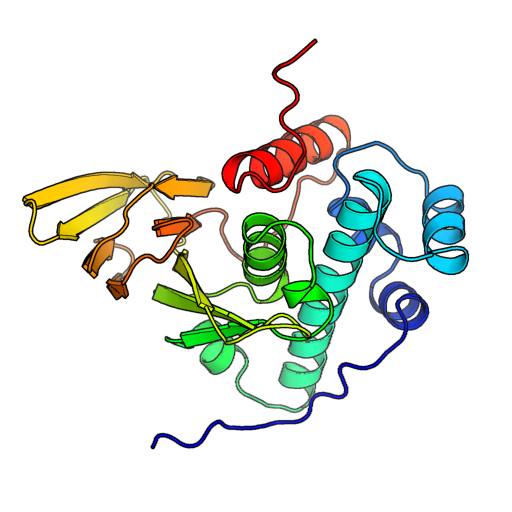.267 16.920 1.00 95.69 149 ILE A N 1
ATOM 1104 C CA . ILE A 1 149 ? -10.587 4.483 17.347 1.00 95.69 149 ILE A CA 1
ATOM 1105 C C . ILE A 1 149 ? -10.636 4.904 18.816 1.00 95.69 149 ILE A C 1
ATOM 1107 O O . ILE A 1 149 ? -11.335 5.855 19.171 1.00 95.69 149 ILE A O 1
ATOM 1111 N N . VAL A 1 150 ? -9.946 4.173 19.683 1.00 95.69 150 VAL A N 1
ATOM 1112 C CA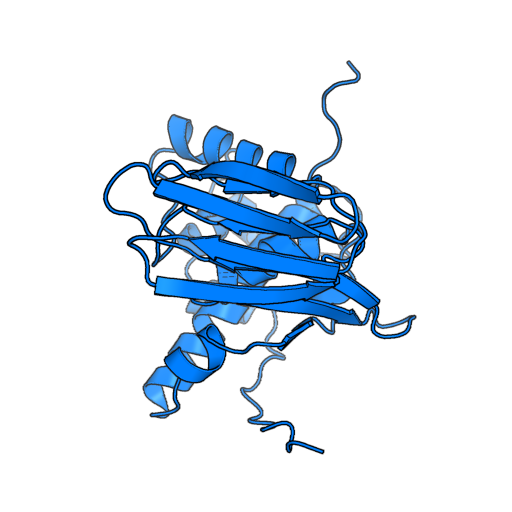 . VAL A 1 150 ? -9.846 4.464 21.118 1.00 95.69 150 VAL A CA 1
ATOM 1113 C C . VAL A 1 150 ? -8.388 4.706 21.462 1.00 95.69 150 VAL A C 1
ATOM 1115 O O . VAL A 1 150 ? -7.526 3.928 21.074 1.00 95.69 150 VAL A O 1
ATOM 1118 N N . ARG A 1 151 ? -8.132 5.793 22.183 1.00 93.75 151 ARG A N 1
ATOM 1119 C CA . ARG A 1 151 ? -6.820 6.225 22.671 1.00 93.75 151 ARG A CA 1
ATOM 1120 C C . ARG A 1 151 ? -6.980 6.841 24.057 1.00 93.75 151 ARG A C 1
ATOM 1122 O O . ARG A 1 151 ? -8.102 7.123 24.481 1.00 93.75 151 ARG A O 1
ATOM 1129 N N . ALA A 1 152 ? -5.872 7.100 24.746 1.00 90.38 152 ALA A N 1
ATOM 1130 C CA . ALA A 1 152 ? -5.896 7.713 26.077 1.00 90.38 152 ALA A CA 1
ATOM 1131 C C . ALA A 1 152 ? -6.632 9.068 26.100 1.00 90.38 152 ALA A C 1
ATOM 1133 O O . ALA A 1 152 ? -7.365 9.362 27.038 1.00 90.38 152 ALA A O 1
ATOM 1134 N N . SER A 1 153 ? -6.500 9.864 25.033 1.00 89.06 153 SER A N 1
ATOM 1135 C CA . SER A 1 153 ? -7.179 11.160 24.883 1.00 89.06 153 SER A CA 1
ATOM 1136 C C . SER A 1 153 ? -8.677 11.062 24.563 1.00 89.06 153 SER A C 1
ATOM 1138 O O . SER A 1 153 ? -9.359 12.083 24.510 1.00 89.06 153 SER A O 1
ATOM 1140 N N . GLY A 1 154 ? -9.209 9.856 24.349 1.00 92.50 154 GLY A N 1
ATOM 1141 C CA . GLY A 1 154 ? -10.632 9.613 24.152 1.00 92.50 154 GLY A CA 1
ATOM 1142 C C . GLY A 1 154 ? -10.947 8.688 22.981 1.00 92.50 154 GLY A C 1
ATOM 1143 O O . GLY A 1 154 ? -10.090 8.019 22.400 1.00 92.50 154 GLY A O 1
ATOM 1144 N N . ARG A 1 155 ? -12.230 8.651 22.622 1.00 94.25 155 ARG A N 1
ATOM 1145 C CA . ARG A 1 155 ? -12.767 7.802 21.556 1.00 94.25 155 ARG A CA 1
ATOM 1146 C C . ARG A 1 155 ? -13.253 8.653 20.391 1.00 94.25 155 ARG A C 1
ATOM 1148 O O . ARG A 1 155 ? -14.018 9.590 20.588 1.00 94.25 155 ARG A O 1
ATOM 1155 N N . SER A 1 156 ? -12.883 8.265 19.176 1.00 93.06 156 SER A N 1
ATOM 1156 C CA . SER A 1 156 ? -13.421 8.826 17.939 1.00 93.06 156 SER A CA 1
ATOM 1157 C C . SER A 1 156 ? -14.013 7.735 17.048 1.00 93.06 156 SER A C 1
ATOM 1159 O O . SER A 1 156 ? -13.771 6.534 17.219 1.00 93.06 156 SER A O 1
ATOM 1161 N N . VAL A 1 157 ? -14.860 8.157 16.114 1.00 93.94 157 VAL A N 1
ATOM 1162 C CA . VAL A 1 157 ? -15.461 7.291 15.101 1.00 93.94 157 VAL A CA 1
ATOM 1163 C C . VAL A 1 157 ? -15.353 7.999 13.760 1.00 93.94 157 VAL A C 1
ATOM 1165 O O . VAL A 1 157 ? -15.726 9.165 13.662 1.00 93.94 157 VAL A O 1
ATOM 1168 N N . ALA A 1 158 ? -14.874 7.296 12.737 1.00 91.88 158 ALA A N 1
ATOM 1169 C CA . ALA A 1 158 ? -14.784 7.813 11.375 1.00 91.88 158 ALA A CA 1
ATOM 1170 C C . ALA A 1 158 ? -15.528 6.894 10.389 1.00 91.88 158 ALA A C 1
ATOM 1172 O O . ALA A 1 158 ? -15.590 5.677 10.608 1.00 91.88 158 ALA A O 1
ATOM 1173 N N . PRO A 1 159 ? -16.132 7.442 9.320 1.00 93.06 159 PRO A N 1
ATOM 1174 C CA . PRO A 1 159 ? -16.692 6.629 8.251 1.00 93.06 159 PRO A CA 1
ATOM 1175 C C . PRO A 1 159 ? -15.571 5.979 7.430 1.00 93.06 159 PRO A C 1
ATOM 1177 O O . PRO A 1 159 ? -14.529 6.584 7.196 1.00 93.06 159 PRO A O 1
ATOM 1180 N N . VAL A 1 160 ? -15.811 4.760 6.952 1.00 94.38 160 VAL A N 1
ATOM 1181 C CA . VAL A 1 160 ? -14.946 4.058 5.998 1.00 94.38 160 VAL A CA 1
ATOM 1182 C C . VAL A 1 160 ? -15.789 3.696 4.786 1.00 94.38 160 VAL A C 1
ATOM 1184 O O . VAL A 1 160 ? -16.640 2.804 4.849 1.00 94.38 160 VAL A O 1
ATOM 1187 N N . ALA A 1 161 ? -15.587 4.422 3.691 1.00 93.81 161 ALA A N 1
ATOM 1188 C CA . ALA A 1 161 ? -16.261 4.130 2.434 1.00 93.81 161 ALA A CA 1
ATOM 1189 C C . ALA A 1 161 ? -15.537 2.987 1.697 1.00 93.81 161 ALA A C 1
ATOM 1191 O O . ALA A 1 161 ? -14.304 2.910 1.764 1.00 93.81 161 ALA A O 1
ATOM 1192 N N . PRO A 1 162 ? -16.260 2.120 0.967 1.00 93.88 162 PRO A N 1
ATOM 1193 C CA . PRO A 1 162 ? -15.632 1.206 0.017 1.00 93.88 162 PRO A CA 1
ATOM 1194 C C . PRO A 1 162 ? -14.750 1.996 -0.960 1.00 93.88 162 PRO A C 1
ATOM 1196 O O . PRO A 1 162 ? -15.159 3.049 -1.448 1.00 93.88 162 PRO A O 1
ATOM 1199 N N . GLY A 1 163 ? -13.530 1.531 -1.208 1.00 93.88 163 GLY A N 1
ATOM 1200 C CA . GLY A 1 163 ? -12.558 2.218 -2.060 1.00 93.88 163 GLY A CA 1
ATOM 1201 C C . GLY A 1 163 ? -11.728 3.304 -1.361 1.00 93.88 163 GLY A C 1
ATOM 1202 O O . GLY A 1 163 ? -10.769 3.795 -1.953 1.00 93.88 163 GLY A O 1
ATOM 1203 N N . SER A 1 164 ? -12.070 3.697 -0.127 1.00 95.00 164 SER A N 1
ATOM 1204 C CA . SER A 1 164 ? -11.353 4.768 0.582 1.00 95.00 164 SER A CA 1
ATOM 1205 C C . SER A 1 164 ? -9.926 4.370 0.976 1.00 95.00 164 SER A C 1
ATOM 1207 O O . SER A 1 164 ? -9.627 3.200 1.213 1.00 95.00 164 SER A O 1
ATOM 1209 N N . PHE A 1 165 ? -9.033 5.357 1.020 1.00 97.25 165 PHE A N 1
ATOM 1210 C CA . PHE A 1 165 ? -7.622 5.168 1.339 1.00 97.25 165 PHE A CA 1
ATOM 1211 C C . PHE A 1 165 ? -7.065 6.451 1.943 1.00 97.25 165 PHE A C 1
ATOM 1213 O O . PHE A 1 165 ? -7.144 7.503 1.304 1.00 97.25 165 PHE A O 1
ATOM 1220 N N . GLY A 1 166 ? -6.533 6.393 3.162 1.00 95.50 166 GLY A N 1
ATOM 1221 C CA . GLY A 1 166 ? -6.027 7.602 3.803 1.00 95.50 166 GLY A CA 1
ATOM 1222 C C . GLY A 1 166 ? -5.413 7.398 5.178 1.00 95.50 166 GLY A C 1
ATOM 1223 O O . GLY A 1 166 ? -5.700 6.422 5.874 1.00 95.50 166 GLY A O 1
ATOM 1224 N N . LEU A 1 167 ? -4.567 8.356 5.551 1.00 94.94 167 LEU A N 1
ATOM 1225 C CA . LEU A 1 167 ? -3.917 8.429 6.852 1.00 94.94 167 LEU A CA 1
ATOM 1226 C C . LEU A 1 167 ? -4.734 9.261 7.843 1.00 94.94 167 LEU A C 1
ATOM 1228 O O . LEU A 1 167 ? -5.273 10.316 7.508 1.00 94.94 167 LEU A O 1
ATOM 1232 N N . ILE A 1 168 ? -4.744 8.814 9.095 1.00 93.38 168 ILE A N 1
ATOM 1233 C CA . ILE A 1 168 ? -5.133 9.612 10.252 1.00 93.38 168 ILE A CA 1
ATOM 1234 C C . ILE A 1 168 ? -3.882 9.800 11.108 1.00 93.38 168 ILE A C 1
ATOM 1236 O O . ILE A 1 168 ? -3.373 8.841 11.694 1.00 93.38 168 ILE A O 1
ATOM 1240 N N . ALA A 1 169 ? -3.400 11.040 11.187 1.00 90.19 169 ALA A N 1
ATOM 1241 C CA . ALA A 1 169 ? -2.241 11.397 11.996 1.00 90.19 169 ALA A CA 1
ATOM 1242 C C . ALA A 1 169 ? -2.560 11.199 13.488 1.00 90.19 169 ALA A C 1
ATOM 1244 O O . ALA A 1 169 ? -3.294 11.974 14.105 1.00 90.19 169 ALA A O 1
ATOM 1245 N N . ILE A 1 170 ? -2.036 10.113 14.051 1.00 88.06 170 ILE A N 1
ATOM 1246 C CA . ILE A 1 170 ? -2.154 9.739 15.461 1.00 88.06 170 ILE A CA 1
ATOM 1247 C C . ILE A 1 170 ? -0.762 9.272 15.890 1.00 88.06 170 ILE A C 1
ATOM 1249 O O . ILE A 1 170 ? -0.134 8.523 15.146 1.00 88.06 170 ILE A O 1
ATOM 1253 N N . GLY A 1 171 ? -0.278 9.703 17.056 1.00 83.06 171 GLY A N 1
ATOM 1254 C CA . GLY A 1 171 ? 1.056 9.365 17.584 1.00 83.06 171 GLY A CA 1
ATOM 1255 C C . GLY A 1 171 ? 1.034 8.517 18.862 1.00 83.06 171 GLY A C 1
ATOM 1256 O O . GLY A 1 171 ? 2.039 8.441 19.568 1.00 83.06 171 GLY A O 1
ATOM 1257 N N . ASP A 1 172 ? -0.104 7.889 19.158 1.00 87.19 172 ASP A N 1
ATOM 1258 C CA . ASP A 1 172 ? -0.404 7.258 20.445 1.00 87.19 172 ASP A CA 1
ATOM 1259 C C . ASP A 1 172 ? -0.655 5.752 20.296 1.00 87.19 172 ASP A C 1
ATOM 1261 O O . ASP A 1 172 ? -0.738 5.209 19.189 1.00 87.19 172 ASP A O 1
ATOM 1265 N N . ASP A 1 173 ? -0.815 5.077 21.431 1.00 93.19 173 ASP A N 1
ATOM 1266 C CA . ASP A 1 173 ? -1.423 3.753 21.457 1.00 93.19 173 ASP A CA 1
ATOM 1267 C C . ASP A 1 173 ? -2.906 3.862 21.093 1.00 93.19 173 ASP A C 1
ATOM 1269 O O . ASP A 1 173 ? -3.658 4.675 21.645 1.00 93.19 173 ASP A O 1
ATOM 1273 N N . VAL A 1 174 ? -3.317 3.036 20.135 1.00 94.62 174 VAL A N 1
ATOM 1274 C CA . VAL A 1 174 ? -4.673 3.004 19.604 1.00 94.62 174 VAL A CA 1
ATOM 1275 C C . VAL A 1 174 ? -5.234 1.592 19.647 1.00 94.62 174 VAL A C 1
ATOM 1277 O O . VAL A 1 174 ? -4.558 0.623 19.313 1.00 94.62 174 VAL A O 1
ATOM 1280 N N . GLU A 1 175 ? -6.506 1.480 20.007 1.00 95.88 175 GLU A N 1
ATOM 1281 C CA . GLU A 1 175 ? -7.341 0.323 19.703 1.00 95.88 175 GLU A CA 1
ATOM 1282 C C . GLU A 1 175 ? -8.286 0.705 18.564 1.00 95.88 175 GLU A C 1
ATOM 1284 O O . GLU A 1 175 ? -8.972 1.731 18.615 1.00 95.88 175 GLU A O 1
ATOM 1289 N N . VAL A 1 176 ? -8.338 -0.135 17.538 1.00 95.81 176 VAL A N 1
ATOM 1290 C CA . VAL A 1 176 ? -9.185 0.054 16.366 1.00 95.81 176 VAL A CA 1
ATOM 1291 C C . VAL A 1 176 ? -10.145 -1.112 16.201 1.00 95.81 176 VAL A C 1
ATOM 1293 O O . VAL A 1 176 ? -9.791 -2.273 16.407 1.00 95.81 176 VAL A O 1
ATOM 1296 N N . ALA A 1 177 ? -11.374 -0.804 15.799 1.00 95.25 177 ALA A N 1
ATOM 1297 C CA . ALA A 1 177 ? -12.365 -1.807 15.437 1.00 95.25 177 ALA A CA 1
ATOM 1298 C C . ALA A 1 177 ? -13.265 -1.305 14.307 1.00 95.25 177 ALA A C 1
ATOM 1300 O O . ALA A 1 177 ? -13.790 -0.193 14.381 1.00 95.25 177 ALA A O 1
ATOM 1301 N N . VAL A 1 178 ? -13.494 -2.138 13.291 1.00 91.88 178 VAL A N 1
ATOM 1302 C CA . VAL A 1 178 ? -14.457 -1.878 12.214 1.00 91.88 178 VAL A CA 1
ATOM 1303 C C . VAL A 1 178 ? -15.604 -2.879 12.320 1.00 91.88 178 VAL A C 1
ATOM 1305 O O . VAL A 1 178 ? -15.508 -4.036 11.901 1.00 91.88 178 VAL A O 1
ATOM 1308 N N . ASN A 1 179 ? -16.715 -2.422 12.897 1.00 79.44 179 ASN A N 1
ATOM 1309 C CA . ASN A 1 179 ? -17.905 -3.250 13.078 1.00 79.44 179 ASN A CA 1
ATOM 1310 C C . ASN A 1 179 ? -18.512 -3.631 11.716 1.00 79.44 179 ASN A C 1
ATOM 1312 O O . ASN A 1 179 ? -18.540 -2.820 10.791 1.00 79.44 179 ASN A O 1
ATOM 1316 N N . GLY A 1 180 ? -18.998 -4.868 11.594 1.00 76.12 180 GLY A N 1
ATOM 1317 C CA . GLY A 1 180 ? -19.537 -5.423 10.345 1.00 76.12 180 GLY A CA 1
ATOM 1318 C C . GLY A 1 180 ? -18.490 -6.042 9.412 1.00 76.12 180 GLY A C 1
ATOM 1319 O O . GLY A 1 180 ? -18.856 -6.867 8.582 1.00 76.12 180 GLY A O 1
ATOM 1320 N N . ALA A 1 181 ? -17.203 -5.711 9.579 1.00 77.50 181 ALA A N 1
ATOM 1321 C CA . ALA A 1 181 ? -16.097 -6.334 8.844 1.00 77.50 181 ALA A CA 1
ATOM 1322 C C . ALA A 1 181 ? -15.243 -7.288 9.702 1.00 77.50 181 ALA A C 1
ATOM 1324 O O . ALA A 1 181 ? -14.353 -7.944 9.178 1.00 77.50 181 ALA A O 1
ATOM 1325 N N . GLY A 1 182 ? -15.484 -7.354 11.018 1.00 83.75 182 GLY A N 1
ATOM 1326 C CA . GLY A 1 182 ? -14.749 -8.246 11.927 1.00 83.75 182 GLY A CA 1
ATOM 1327 C C . GLY A 1 182 ? -13.290 -7.844 12.185 1.00 83.75 182 GLY A C 1
ATOM 1328 O O . GLY A 1 182 ? -12.556 -8.599 12.814 1.00 83.75 182 GLY A O 1
ATOM 1329 N N . ILE A 1 183 ? -12.869 -6.658 11.738 1.00 91.88 183 ILE A N 1
ATOM 1330 C CA . ILE A 1 183 ? -11.493 -6.174 11.878 1.00 91.88 183 ILE A CA 1
ATOM 1331 C C . ILE A 1 183 ? -11.319 -5.499 13.237 1.00 91.88 183 ILE A C 1
ATOM 1333 O O . ILE A 1 183 ? -12.053 -4.565 13.571 1.00 91.88 183 ILE A O 1
ATOM 1337 N N . ARG A 1 184 ? -10.333 -5.955 14.013 1.00 94.44 184 ARG A N 1
ATOM 1338 C CA . ARG A 1 184 ? -9.929 -5.355 15.288 1.00 94.44 184 ARG A CA 1
ATOM 1339 C C . ARG A 1 184 ? -8.423 -5.465 15.480 1.00 94.44 184 ARG A C 1
ATOM 1341 O O . ARG A 1 184 ? -7.818 -6.431 15.025 1.00 94.44 184 ARG A O 1
ATOM 1348 N N . GLY A 1 185 ? -7.838 -4.520 16.197 1.00 93.69 185 GLY A N 1
ATOM 1349 C CA . GLY A 1 185 ? -6.438 -4.590 16.593 1.00 93.69 185 GLY A CA 1
ATOM 1350 C C . GLY A 1 185 ? -6.062 -3.448 17.518 1.00 93.69 185 GLY A C 1
ATOM 1351 O O . GLY A 1 185 ? -6.825 -2.500 17.692 1.00 93.69 185 GLY A O 1
ATOM 1352 N N . HIS A 1 186 ? -4.894 -3.552 18.130 1.00 94.50 186 HIS A N 1
ATOM 1353 C CA . HIS A 1 186 ? -4.356 -2.513 18.993 1.00 94.50 186 HIS A CA 1
ATOM 1354 C C . HIS A 1 186 ? -2.851 -2.393 18.781 1.00 94.50 186 HIS A C 1
ATOM 1356 O O . HIS A 1 186 ? -2.200 -3.341 18.341 1.00 94.50 186 HIS A O 1
ATOM 1362 N N . GLY A 1 187 ? -2.305 -1.224 19.076 1.00 92.00 187 GLY A N 1
ATOM 1363 C CA . GLY A 1 187 ? -0.878 -0.964 18.985 1.00 92.00 187 GLY A CA 1
ATOM 1364 C C . GLY A 1 187 ? -0.590 0.518 18.843 1.00 92.00 187 GLY A C 1
ATOM 1365 O O . GLY A 1 187 ? -1.495 1.345 18.771 1.00 92.00 187 GLY A O 1
ATOM 1366 N N . ARG A 1 188 ? 0.693 0.856 18.782 1.00 91.69 188 ARG A N 1
ATOM 1367 C CA . ARG A 1 188 ? 1.125 2.231 18.552 1.00 91.69 188 ARG A CA 1
ATOM 1368 C C . ARG A 1 188 ? 1.034 2.563 17.069 1.00 91.69 188 ARG A C 1
ATOM 1370 O O . ARG A 1 188 ? 1.543 1.798 16.251 1.00 91.69 188 ARG A O 1
ATOM 1377 N N . SER A 1 189 ? 0.438 3.699 16.725 1.00 88.38 189 SER A N 1
ATOM 1378 C CA . SER A 1 189 ? 0.177 4.085 15.331 1.00 88.38 189 SER A CA 1
ATOM 1379 C C . SER A 1 189 ? 1.427 4.477 14.531 1.00 88.38 189 SER A C 1
ATOM 1381 O O . SER A 1 189 ? 1.390 4.426 13.311 1.00 88.38 189 SER A O 1
ATOM 1383 N N . GLY A 1 190 ? 2.551 4.799 15.181 1.00 91.88 190 GLY A N 1
ATOM 1384 C CA . GLY A 1 190 ? 3.810 5.142 14.501 1.00 91.88 190 GLY A CA 1
ATOM 1385 C C . GLY A 1 190 ? 3.835 6.560 13.915 1.00 91.88 190 GLY A C 1
ATOM 1386 O O . GLY A 1 190 ? 2.889 7.324 14.087 1.00 91.88 190 GLY A O 1
ATOM 1387 N N . ALA A 1 191 ? 4.934 6.921 13.246 1.00 92.50 191 ALA A N 1
ATOM 1388 C CA . ALA A 1 191 ? 5.193 8.298 12.804 1.00 92.50 191 ALA A CA 1
ATOM 1389 C C . ALA A 1 191 ? 4.200 8.830 11.749 1.00 92.50 191 ALA A C 1
ATOM 1391 O O . ALA A 1 191 ? 3.817 9.995 11.806 1.00 92.50 191 ALA A O 1
ATOM 1392 N N . LEU A 1 192 ? 3.760 7.990 10.803 1.00 94.69 192 LEU A N 1
ATOM 1393 C CA . LEU A 1 192 ? 2.741 8.351 9.804 1.00 94.69 192 LEU A CA 1
ATOM 1394 C C . LEU A 1 192 ? 1.314 8.265 10.367 1.00 94.69 192 LEU A C 1
ATOM 1396 O O . LEU A 1 192 ? 0.390 8.863 9.815 1.00 94.69 192 LEU A O 1
ATOM 1400 N N . GLY A 1 193 ? 1.128 7.517 11.454 1.00 95.12 193 GLY A N 1
ATOM 1401 C CA . GLY A 1 193 ? -0.163 7.269 12.076 1.00 95.12 193 GLY A CA 1
ATOM 1402 C C . GLY A 1 193 ? -0.916 6.065 11.507 1.00 95.12 193 GLY A C 1
ATOM 1403 O O . GLY A 1 193 ? -0.339 5.059 11.088 1.00 95.12 193 GLY A O 1
ATOM 1404 N N . LEU A 1 194 ? -2.245 6.148 11.555 1.00 95.69 194 LEU A N 1
ATOM 1405 C CA . LEU A 1 194 ? -3.144 5.055 11.197 1.00 95.69 194 LEU A CA 1
ATOM 1406 C C . LEU A 1 194 ? -3.538 5.143 9.720 1.00 95.69 194 LEU A C 1
ATOM 1408 O O . LEU A 1 194 ? -4.284 6.041 9.332 1.00 95.69 194 LEU A O 1
ATOM 1412 N N . LEU A 1 195 ? -3.089 4.194 8.905 1.00 97.38 195 LEU A N 1
ATOM 1413 C CA . LEU A 1 195 ? -3.551 4.021 7.534 1.00 97.38 195 LEU A CA 1
ATOM 1414 C C . LEU A 1 195 ? -4.822 3.180 7.515 1.00 97.38 195 LEU A C 1
ATOM 1416 O O . LEU A 1 195 ? -4.823 2.038 7.968 1.00 97.38 195 LEU A O 1
ATOM 1420 N N . ILE A 1 196 ? -5.887 3.715 6.931 1.00 97.06 196 ILE A N 1
ATOM 1421 C CA . ILE A 1 196 ? -7.095 2.955 6.618 1.00 97.06 196 ILE A CA 1
ATOM 1422 C C . ILE A 1 196 ? -7.049 2.613 5.134 1.00 97.06 196 ILE A C 1
ATOM 1424 O O . ILE A 1 196 ? -7.062 3.509 4.287 1.00 97.06 196 ILE A O 1
ATOM 1428 N N . ASP A 1 197 ? -7.014 1.319 4.823 1.00 97.50 197 ASP A N 1
ATOM 1429 C CA . ASP A 1 197 ? -7.049 0.821 3.453 1.00 97.50 197 ASP A CA 1
ATOM 1430 C C . ASP A 1 197 ? -8.339 0.051 3.199 1.00 97.50 197 ASP A C 1
ATOM 1432 O O . ASP A 1 197 ? -8.515 -1.083 3.647 1.00 97.50 197 ASP A O 1
ATOM 1436 N N . ALA A 1 198 ? -9.249 0.700 2.476 1.00 96.50 198 ALA A N 1
ATOM 1437 C CA . ALA A 1 198 ? -10.519 0.140 2.050 1.00 96.50 198 ALA A CA 1
ATOM 1438 C C . ALA A 1 198 ? -10.614 -0.045 0.531 1.00 96.50 198 ALA A C 1
ATOM 1440 O O . ALA A 1 198 ? -11.719 -0.195 0.005 1.00 96.50 198 ALA A O 1
ATOM 1441 N N . ARG A 1 199 ? -9.480 -0.054 -0.187 1.00 95.31 199 ARG A N 1
ATOM 1442 C CA . ARG A 1 199 ? -9.440 -0.136 -1.661 1.00 95.31 199 ARG A CA 1
ATOM 1443 C C . ARG A 1 199 ? -9.914 -1.480 -2.223 1.00 95.31 199 ARG A C 1
ATOM 1445 O O . ARG A 1 199 ? -10.147 -1.584 -3.420 1.00 95.31 199 ARG A O 1
ATOM 1452 N N . GLY A 1 200 ? -10.095 -2.480 -1.357 1.00 90.81 200 GLY A N 1
ATOM 1453 C CA . GLY A 1 200 ? -10.390 -3.856 -1.746 1.00 90.81 200 GLY A CA 1
ATOM 1454 C C . GLY A 1 200 ? -9.151 -4.577 -2.264 1.00 90.81 200 GLY A C 1
ATOM 1455 O O . GLY A 1 200 ? -8.132 -3.941 -2.541 1.00 90.81 200 GLY A O 1
ATOM 1456 N N . ARG A 1 201 ? -9.227 -5.911 -2.314 1.00 92.31 201 ARG A N 1
ATOM 1457 C CA . ARG A 1 201 ? -8.157 -6.801 -2.777 1.00 92.31 201 ARG A CA 1
ATOM 1458 C C . ARG A 1 201 ? -8.736 -7.943 -3.631 1.00 92.31 201 ARG A C 1
ATOM 1460 O O . ARG A 1 201 ? -9.822 -8.418 -3.290 1.00 92.31 201 ARG A O 1
ATOM 1467 N N . PRO A 1 202 ? -8.054 -8.388 -4.704 1.00 92.31 202 PRO A N 1
ATOM 1468 C CA . PRO A 1 202 ? -6.760 -7.891 -5.193 1.00 92.31 202 PRO A CA 1
ATOM 1469 C C . PRO A 1 202 ? -6.844 -6.437 -5.680 1.00 92.31 202 PRO A C 1
ATOM 1471 O O . PRO A 1 202 ? -7.883 -5.999 -6.176 1.00 92.31 202 PRO A O 1
ATOM 1474 N N . LEU A 1 203 ? -5.786 -5.659 -5.451 1.00 93.25 203 LEU A N 1
ATOM 1475 C CA . LEU A 1 203 ? -5.756 -4.241 -5.794 1.00 93.25 203 LEU A CA 1
ATOM 1476 C C . LEU A 1 203 ? -5.535 -4.085 -7.303 1.00 93.25 203 LEU A C 1
ATOM 1478 O O . LEU A 1 203 ? -4.482 -4.438 -7.827 1.00 93.25 203 LEU A O 1
ATOM 1482 N N . ALA A 1 204 ? -6.516 -3.507 -7.992 1.00 89.50 204 ALA A N 1
ATOM 1483 C CA . ALA A 1 204 ? -6.446 -3.238 -9.423 1.00 89.50 204 ALA A CA 1
ATOM 1484 C C . ALA A 1 204 ? -6.670 -1.739 -9.690 1.00 89.50 204 ALA A C 1
ATOM 1486 O O . ALA A 1 204 ? -7.783 -1.242 -9.491 1.00 89.50 204 ALA A O 1
ATOM 1487 N N . PRO A 1 205 ? -5.636 -0.987 -10.115 1.00 91.69 205 PRO A N 1
ATOM 1488 C CA . PRO A 1 205 ? -5.829 0.359 -10.644 1.00 91.69 205 PRO A CA 1
ATOM 1489 C C . PRO A 1 205 ? -6.735 0.333 -11.889 1.00 91.69 205 PRO A C 1
ATOM 1491 O O . PRO A 1 205 ? -6.747 -0.673 -12.600 1.00 91.69 205 PRO A O 1
ATOM 1494 N N . PRO A 1 206 ? -7.446 1.432 -12.208 1.00 94.56 206 PRO A N 1
ATOM 1495 C CA . PRO A 1 206 ? -8.181 1.539 -13.467 1.00 94.56 206 PRO A CA 1
ATOM 1496 C C . PRO A 1 206 ? -7.285 1.252 -14.683 1.00 94.56 206 PRO A C 1
ATOM 1498 O O . PRO A 1 206 ? -6.109 1.614 -14.689 1.00 94.56 206 PRO A O 1
ATOM 1501 N N . GLU A 1 207 ? -7.835 0.644 -15.734 1.00 92.19 207 GLU A N 1
ATOM 1502 C CA . GLU A 1 207 ? -7.059 0.305 -16.939 1.00 92.19 207 GLU A CA 1
ATOM 1503 C C . GLU A 1 207 ? -6.736 1.544 -17.783 1.00 92.19 207 GLU A C 1
ATOM 1505 O O . GLU A 1 207 ? -5.619 1.713 -18.279 1.00 92.19 207 GLU A O 1
ATOM 1510 N N . ARG A 1 208 ? -7.714 2.448 -17.917 1.00 95.25 208 ARG A N 1
ATOM 1511 C CA . ARG A 1 208 ? -7.602 3.653 -18.744 1.00 95.25 208 ARG A CA 1
ATOM 1512 C C . ARG A 1 208 ? -6.699 4.681 -18.077 1.00 95.25 208 ARG A C 1
ATOM 1514 O O . ARG A 1 208 ? -6.991 5.133 -16.972 1.00 95.25 208 ARG A O 1
ATOM 1521 N N . ASP A 1 209 ? -5.666 5.129 -18.787 1.00 95.88 209 ASP A N 1
ATOM 1522 C CA . ASP A 1 209 ? -4.705 6.137 -18.317 1.00 95.88 209 ASP A CA 1
ATOM 1523 C C . ASP A 1 209 ? -5.380 7.388 -17.727 1.00 95.88 209 ASP A C 1
ATOM 1525 O O . ASP A 1 209 ? -4.967 7.851 -16.663 1.00 95.88 209 ASP A O 1
ATOM 1529 N N . GLY A 1 210 ? -6.459 7.874 -18.356 1.00 96.62 210 GLY A N 1
ATOM 1530 C CA . GLY A 1 210 ? -7.215 9.046 -17.895 1.00 96.62 210 GLY A CA 1
ATOM 1531 C C . GLY A 1 210 ? -7.836 8.904 -16.498 1.00 96.62 210 GLY A C 1
ATOM 1532 O O . GLY A 1 210 ? -8.023 9.903 -15.811 1.00 96.62 210 GLY A O 1
ATOM 1533 N N . GLU A 1 211 ? -8.100 7.679 -16.040 1.00 97.19 211 GLU A N 1
ATOM 1534 C CA . GLU A 1 211 ? -8.604 7.388 -14.690 1.00 97.19 211 GLU A CA 1
ATOM 1535 C C . GLU A 1 211 ? -7.493 6.866 -13.771 1.00 97.19 211 GLU A C 1
ATOM 1537 O O . GLU A 1 211 ? -7.441 7.199 -12.581 1.00 97.19 211 GLU A O 1
ATOM 1542 N N . ARG A 1 212 ? -6.578 6.063 -14.321 1.00 97.25 212 ARG A N 1
ATOM 1543 C CA . ARG A 1 212 ? -5.482 5.422 -13.595 1.00 97.25 212 ARG A CA 1
ATOM 1544 C C . ARG A 1 212 ? -4.520 6.437 -13.014 1.00 97.25 212 ARG A C 1
ATOM 1546 O O . ARG A 1 212 ? -4.274 6.421 -11.813 1.00 97.25 212 ARG A O 1
ATOM 1553 N N . ILE A 1 213 ? -3.996 7.320 -13.861 1.00 97.38 213 ILE A N 1
ATOM 1554 C CA . ILE A 1 213 ? -2.974 8.301 -13.494 1.00 97.38 213 ILE A CA 1
ATOM 1555 C C . ILE A 1 213 ? -3.435 9.171 -12.317 1.00 97.38 213 ILE A C 1
ATOM 1557 O O . ILE A 1 213 ? -2.740 9.181 -11.297 1.00 97.38 213 ILE A O 1
ATOM 1561 N N . PRO A 1 214 ? -4.609 9.838 -12.368 1.00 97.31 214 PRO A N 1
ATOM 1562 C CA . PRO A 1 214 ? -5.065 10.626 -11.229 1.00 97.31 214 PRO A CA 1
ATOM 1563 C C . PRO A 1 214 ? -5.379 9.758 -10.005 1.00 97.31 214 PRO A C 1
ATOM 1565 O O . PRO A 1 214 ? -5.206 10.215 -8.879 1.00 97.31 214 PRO A O 1
ATOM 1568 N N . THR A 1 215 ? -5.820 8.510 -10.182 1.00 96.75 215 THR A N 1
ATOM 1569 C CA . THR A 1 215 ? -6.088 7.597 -9.058 1.00 96.75 215 THR A CA 1
ATOM 1570 C C . THR A 1 215 ? -4.816 7.199 -8.319 1.00 96.75 215 THR A C 1
ATOM 1572 O O . THR A 1 215 ? -4.751 7.344 -7.099 1.00 96.75 215 THR A O 1
ATOM 1575 N N . VAL A 1 216 ? -3.783 6.782 -9.048 1.00 96.81 216 VAL A N 1
ATOM 1576 C CA . VAL A 1 216 ? -2.469 6.457 -8.484 1.00 96.81 216 VAL A CA 1
ATOM 1577 C C . VAL A 1 216 ? -1.850 7.695 -7.835 1.00 96.81 216 VAL A C 1
ATOM 1579 O O . VAL A 1 216 ? -1.378 7.616 -6.702 1.00 96.81 216 VAL A O 1
ATOM 1582 N N . ALA A 1 217 ? -1.927 8.864 -8.480 1.00 96.56 217 ALA A N 1
ATOM 1583 C CA . ALA A 1 217 ? -1.444 10.116 -7.898 1.00 96.56 217 ALA A CA 1
ATOM 1584 C C . ALA A 1 217 ? -2.119 10.434 -6.549 1.00 96.56 217 ALA A C 1
ATOM 1586 O O . ALA A 1 217 ? -1.434 10.813 -5.597 1.00 96.56 217 ALA A O 1
ATOM 1587 N N . ARG A 1 218 ? -3.437 10.208 -6.420 1.00 96.31 218 ARG A N 1
ATOM 1588 C CA . ARG A 1 218 ? -4.155 10.368 -5.141 1.00 96.31 218 ARG A CA 1
ATOM 1589 C C . ARG A 1 218 ? -3.650 9.413 -4.061 1.00 96.31 218 ARG A C 1
ATOM 1591 O O . ARG A 1 218 ? -3.526 9.832 -2.915 1.00 96.31 218 ARG A O 1
ATOM 1598 N N . TRP A 1 219 ? -3.338 8.159 -4.391 1.00 96.62 219 TRP A N 1
ATOM 1599 C CA . TRP A 1 219 ? -2.776 7.213 -3.415 1.00 96.62 219 TRP A CA 1
ATOM 1600 C C . TRP A 1 219 ? -1.385 7.629 -2.942 1.00 96.62 219 TRP A C 1
ATOM 1602 O O . TRP A 1 219 ? -1.093 7.545 -1.751 1.00 96.62 219 TRP A O 1
ATOM 1612 N N . HIS A 1 220 ? -0.553 8.143 -3.849 1.00 95.75 220 HIS A N 1
ATOM 1613 C CA . HIS A 1 220 ? 0.739 8.714 -3.483 1.00 95.75 220 HIS A CA 1
ATOM 1614 C C . HIS A 1 220 ? 0.584 9.930 -2.560 1.00 95.75 220 HIS A C 1
ATOM 1616 O O . HIS A 1 220 ? 1.265 10.011 -1.539 1.00 95.75 220 HIS A O 1
ATOM 1622 N N . ALA A 1 221 ? -0.338 10.845 -2.868 1.00 94.81 221 ALA A N 1
ATOM 1623 C CA . ALA A 1 221 ? -0.612 12.009 -2.027 1.00 94.81 221 ALA A CA 1
ATOM 1624 C C . ALA A 1 221 ? -1.134 11.617 -0.632 1.00 94.81 221 ALA A C 1
ATOM 1626 O O . ALA A 1 221 ? -0.686 12.177 0.366 1.00 94.81 221 ALA A O 1
ATOM 1627 N N . ALA A 1 222 ? -2.008 10.607 -0.546 1.00 95.00 222 ALA A N 1
ATOM 1628 C CA . ALA A 1 222 ? -2.588 10.134 0.714 1.00 95.00 222 ALA A CA 1
ATOM 1629 C C . ALA A 1 222 ? -1.543 9.659 1.740 1.00 95.00 222 ALA A C 1
ATOM 1631 O O . ALA A 1 222 ? -1.812 9.706 2.939 1.00 95.00 222 ALA A O 1
ATOM 1632 N N . LEU A 1 223 ? -0.364 9.217 1.281 1.00 94.38 223 LEU A N 1
ATOM 1633 C CA . LEU A 1 223 ? 0.758 8.801 2.130 1.00 94.38 223 LEU A CA 1
ATOM 1634 C C . LEU A 1 223 ? 1.945 9.768 2.083 1.00 94.38 223 LEU A C 1
ATOM 1636 O O . LEU A 1 223 ? 3.033 9.414 2.528 1.00 94.38 223 LEU A O 1
ATOM 1640 N N . GLN A 1 224 ? 1.770 10.975 1.537 1.00 90.50 224 GLN A N 1
ATOM 1641 C CA . GLN A 1 224 ? 2.858 11.950 1.372 1.00 90.50 224 GLN A CA 1
ATOM 1642 C C . GLN A 1 224 ? 4.055 11.364 0.585 1.00 90.50 224 GLN A C 1
ATOM 1644 O O . GLN A 1 224 ? 5.212 11.732 0.795 1.00 90.50 224 GLN A O 1
ATOM 1649 N N . ALA A 1 225 ? 3.782 10.420 -0.323 1.00 83.62 225 ALA A N 1
ATOM 1650 C CA . ALA A 1 225 ? 4.775 9.624 -1.042 1.00 83.62 225 ALA A CA 1
ATOM 1651 C C . ALA A 1 225 ? 5.297 10.292 -2.330 1.00 83.62 225 ALA A C 1
ATOM 1653 O O . ALA A 1 225 ? 6.315 9.860 -2.870 1.00 83.62 225 ALA A O 1
ATOM 1654 N N . ALA A 1 226 ? 4.627 11.339 -2.818 1.00 78.00 226 ALA A N 1
ATOM 1655 C CA . ALA A 1 226 ? 5.096 12.209 -3.903 1.00 78.00 226 ALA A CA 1
ATOM 1656 C C . ALA A 1 226 ? 5.640 13.538 -3.343 1.00 78.00 226 ALA A C 1
ATOM 1658 O O . ALA A 1 226 ? 5.508 13.814 -2.144 1.00 78.00 226 ALA A O 1
ATOM 1659 N N . ALA A 1 227 ? 6.297 14.350 -4.171 1.00 64.50 227 ALA A N 1
ATOM 1660 C CA . ALA A 1 227 ? 6.585 15.740 -3.823 1.00 64.50 227 ALA A CA 1
ATOM 1661 C C . ALA A 1 227 ? 5.273 16.535 -3.696 1.00 64.50 227 ALA A C 1
ATOM 1663 O O . ALA A 1 227 ? 4.298 16.260 -4.399 1.00 64.50 227 ALA A O 1
ATOM 1664 N N . ASP A 1 228 ? 5.239 17.502 -2.779 1.00 53.41 228 ASP A N 1
ATOM 1665 C CA . ASP A 1 228 ? 4.066 18.350 -2.589 1.00 53.41 228 ASP A CA 1
ATOM 1666 C C . ASP A 1 228 ? 3.949 19.289 -3.799 1.00 53.41 228 ASP A C 1
ATOM 1668 O O . ASP A 1 228 ? 4.789 20.164 -4.000 1.00 53.41 228 ASP A O 1
ATOM 1672 N N . ARG A 1 229 ? 2.951 19.076 -4.664 1.00 47.75 229 ARG A N 1
ATOM 1673 C CA . ARG A 1 229 ? 2.724 19.923 -5.855 1.00 47.75 229 ARG A CA 1
ATOM 1674 C C . ARG A 1 229 ? 1.956 21.208 -5.528 1.00 47.75 229 ARG A C 1
ATOM 1676 O O . ARG A 1 229 ? 1.507 21.892 -6.436 1.00 47.75 229 ARG A O 1
ATOM 1683 N N . SER A 1 230 ? 1.796 21.535 -4.246 1.00 33.41 230 SER A N 1
ATOM 1684 C CA . SER A 1 230 ? 1.077 22.718 -3.761 1.00 33.41 230 SER A CA 1
ATOM 1685 C C . SER A 1 230 ? 1.927 24.000 -3.709 1.00 33.41 230 SER A C 1
ATOM 1687 O O . SER A 1 230 ? 1.459 25.024 -3.222 1.00 33.41 230 SER A O 1
ATOM 1689 N N . ALA A 1 231 ? 3.141 23.984 -4.269 1.00 29.78 231 ALA A N 1
ATOM 1690 C CA . ALA A 1 231 ? 3.950 25.178 -4.500 1.00 29.78 231 ALA A CA 1
ATOM 1691 C C . ALA A 1 231 ? 4.268 25.321 -5.997 1.00 29.78 231 ALA A C 1
ATOM 1693 O O . ALA A 1 231 ? 5.301 24.858 -6.478 1.00 29.78 231 ALA A O 1
ATOM 1694 N N . THR A 1 232 ? 3.350 25.908 -6.760 1.00 31.39 232 THR A N 1
ATOM 1695 C CA . THR A 1 232 ? 3.651 26.596 -8.027 1.00 31.39 232 THR A CA 1
ATOM 1696 C C . THR A 1 232 ? 2.617 27.678 -8.271 1.00 31.39 232 THR A C 1
ATOM 1698 O O . THR A 1 232 ? 1.421 27.399 -8.032 1.00 31.39 232 THR A O 1
#

Solvent-accessible surface area (backbone atoms only — not comparable to full-atom values): 12919 Å² total; per-residue (Å²): 134,81,79,80,85,81,75,88,76,75,92,78,70,54,71,66,57,40,38,73,74,56,39,65,64,64,37,52,66,58,41,60,60,96,76,55,68,70,63,49,52,50,51,63,74,70,56,71,82,64,82,48,71,70,46,39,48,49,51,44,21,49,49,21,48,43,42,43,49,44,51,48,56,38,44,75,70,73,45,67,55,66,58,63,23,45,39,58,64,46,79,38,52,55,73,54,27,58,40,96,39,70,33,40,31,51,49,31,44,52,69,20,64,47,54,63,31,44,22,36,33,31,33,26,28,88,87,64,64,76,40,56,43,23,20,39,40,30,47,70,46,95,50,76,35,46,36,38,42,38,38,94,96,45,75,50,74,46,82,41,44,59,59,35,69,41,58,44,85,42,85,46,58,35,38,40,36,30,66,95,67,81,43,58,44,70,49,58,16,24,80,58,4,36,33,41,40,18,62,47,79,86,78,74,73,57,87,52,63,89,56,19,22,62,51,44,42,49,56,31,53,45,42,63,45,52,82,80,80,87,78,125

pLDDT: mean 87.56, std 14.93, range [29.78, 98.12]

Radius of gyration: 17.6 Å; Cα contacts (8 Å, |Δi|>4): 424; chains: 1; bounding box: 43×51×51 Å

Mean predicted aligned error: 6.16 Å